Protein AF-A0A6P6XTW8-F1 (afdb_monomer_lite)

pLDDT: mean 73.62, std 16.23, range [29.5, 95.88]

Sequence (195 aa):
MMIIVKINQVFFFMKRVTNGNRLPYTIVSRKEWMFKLVGSEPFEIKNPDNNNEIVAKCEIIINACLGFTYEYILYVNGKQFKTFREKQSKIMRAWHFDLKNDENDGNDDDTKEKKQFRVVLEKDTLDVWVNGQKKETTNEFGDSEGTEITFDLTDEYNGCIKTISSGDKRKGMIYVLEVNGRPVEEMEPEESKSS

Foldseek 3Di:
DDWDDDDQKIWDWDFDDDDNDGDDTDTQDIDRGDPDQFDKDWDFRFDPVPVRHTPWIKMWGWDDDPQQKIKIWIDTNNHTDDIDIDHVVVQKDKFKAWDFDDCVPVDPDPPGDTDIWIWMAGPPVRWIDIPNHTWDWDWDADPAFGIKIWTDNDPPKIKIWTWGAPVDPVVGIDIFIDIPNHTGDGDDPPPPPDD

Organism: Dermatophagoides pteronyssinus (NCBI:txid6956)

InterPro domains:
  IPR010695 Fas apoptotic inhibitory molecule 1 [PF06905] (26-186)
  IPR010695 Fas apoptotic inhibitory molecule 1 [PTHR13088] (28-187)
  IPR038513 FAIM1 domain superfamily [G3DSA:2.40.128.180] (4-85)
  IPR038513 FAIM1 domain superfamily [G3DSA:2.40.128.180] (110-188)

Structure (mmCIF, N/CA/C/O backbone):
data_AF-A0A6P6XTW8-F1
#
_entry.id   AF-A0A6P6XTW8-F1
#
loop_
_atom_site.group_PDB
_atom_site.id
_atom_site.type_symbol
_atom_site.label_atom_id
_atom_site.label_alt_id
_atom_site.label_comp_id
_atom_site.label_asym_id
_atom_site.label_entity_id
_atom_site.label_seq_id
_atom_site.pdbx_PDB_ins_code
_atom_site.Cartn_x
_atom_site.Cartn_y
_atom_site.Cartn_z
_atom_site.occupancy
_atom_site.B_iso_or_equiv
_atom_site.auth_seq_id
_atom_site.auth_comp_id
_atom_site.auth_asym_id
_atom_site.auth_atom_id
_atom_site.pdbx_PDB_model_num
ATOM 1 N N . MET A 1 1 ? -16.383 5.782 13.950 1.00 54.03 1 MET A N 1
ATOM 2 C CA . MET A 1 1 ? -15.113 5.037 14.011 1.00 54.03 1 MET A CA 1
ATOM 3 C C . MET A 1 1 ? -14.712 4.688 12.591 1.00 54.03 1 MET A C 1
ATOM 5 O O . MET A 1 1 ? -15.575 4.262 11.826 1.00 54.03 1 MET A O 1
ATOM 9 N N . MET A 1 2 ? -13.470 4.979 12.230 1.00 50.22 2 MET A N 1
ATOM 10 C CA . MET A 1 2 ? -12.893 4.782 10.904 1.00 50.22 2 MET A CA 1
ATOM 11 C C . MET A 1 2 ? -11.589 4.009 11.082 1.00 50.22 2 MET A C 1
ATOM 13 O O . MET A 1 2 ? -10.849 4.259 12.031 1.00 50.22 2 MET A O 1
ATOM 17 N N . ILE A 1 3 ? -11.362 3.031 10.218 1.00 54.78 3 ILE A N 1
ATOM 18 C CA . ILE A 1 3 ? -10.195 2.155 10.250 1.00 54.78 3 ILE A CA 1
ATOM 19 C C . ILE A 1 3 ? -9.493 2.386 8.920 1.00 54.78 3 ILE A C 1
ATOM 21 O O . ILE A 1 3 ? -10.148 2.295 7.886 1.00 54.78 3 ILE A O 1
ATOM 25 N N . ILE A 1 4 ? -8.214 2.751 8.959 1.00 56.91 4 ILE A N 1
ATOM 26 C CA . ILE A 1 4 ? -7.382 2.886 7.760 1.00 56.91 4 ILE A CA 1
ATOM 27 C C . ILE A 1 4 ? -6.306 1.817 7.841 1.00 56.91 4 ILE A C 1
ATOM 29 O O . ILE A 1 4 ? -5.604 1.718 8.849 1.00 56.91 4 ILE A O 1
ATOM 33 N N . VAL A 1 5 ? -6.177 1.025 6.784 1.00 51.72 5 VAL A N 1
ATOM 34 C CA . VAL A 1 5 ? -5.187 -0.046 6.699 1.00 51.72 5 VAL A CA 1
ATOM 35 C C . VAL A 1 5 ? -4.189 0.332 5.619 1.00 51.72 5 VAL A C 1
ATOM 37 O O . VAL A 1 5 ? -4.560 0.514 4.464 1.00 51.72 5 VAL A O 1
ATOM 40 N N . LYS A 1 6 ? -2.931 0.472 6.023 1.00 55.47 6 LYS A N 1
ATOM 41 C CA . LYS A 1 6 ? -1.783 0.730 5.152 1.00 55.47 6 LYS A CA 1
ATOM 42 C C . LYS A 1 6 ? -0.890 -0.505 5.098 1.00 55.47 6 LYS A C 1
ATOM 44 O O . LYS A 1 6 ? -1.122 -1.474 5.828 1.00 55.47 6 LYS A O 1
ATOM 49 N N . ILE A 1 7 ? 0.138 -0.488 4.252 1.00 50.97 7 ILE A N 1
ATOM 50 C CA . ILE A 1 7 ? 1.097 -1.598 4.160 1.00 50.97 7 ILE A CA 1
ATOM 51 C C . ILE A 1 7 ? 1.695 -1.863 5.548 1.00 50.97 7 ILE A C 1
ATOM 53 O O . ILE A 1 7 ? 2.367 -1.014 6.130 1.00 50.97 7 ILE A O 1
ATOM 57 N N . ASN A 1 8 ? 1.398 -3.046 6.095 1.00 52.12 8 ASN A N 1
ATOM 58 C CA . ASN A 1 8 ? 1.812 -3.502 7.426 1.00 52.12 8 ASN A CA 1
ATOM 59 C C . ASN A 1 8 ? 1.429 -2.572 8.594 1.00 52.12 8 ASN A C 1
ATOM 61 O O . ASN A 1 8 ? 2.028 -2.677 9.663 1.00 52.12 8 ASN A O 1
ATOM 65 N N . GLN A 1 9 ? 0.452 -1.676 8.433 1.00 52.28 9 GLN A N 1
ATOM 66 C CA . GLN A 1 9 ? 0.024 -0.761 9.495 1.00 52.28 9 GLN A CA 1
ATOM 67 C C . GLN A 1 9 ? -1.495 -0.669 9.553 1.00 52.28 9 GLN A C 1
ATOM 69 O O . GLN A 1 9 ? -2.173 -0.614 8.528 1.00 52.28 9 GLN A O 1
ATOM 74 N N . VAL A 1 10 ? -2.038 -0.588 10.764 1.00 57.78 10 VAL A N 1
ATOM 75 C CA . VAL A 1 10 ? -3.460 -0.298 10.964 1.00 57.78 10 VAL A CA 1
ATOM 76 C C . VAL A 1 10 ? -3.596 0.908 11.873 1.00 57.78 10 VAL A C 1
ATOM 78 O O . VAL A 1 10 ? -3.002 0.974 12.953 1.00 57.78 10 VAL A O 1
ATOM 81 N N . PHE A 1 11 ? -4.380 1.872 11.402 1.00 59.47 11 P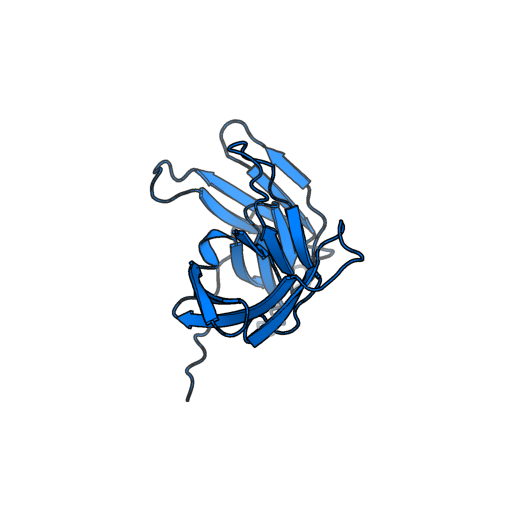HE A N 1
ATOM 82 C CA . PHE A 1 11 ? -4.691 3.104 12.100 1.00 59.47 11 PHE A CA 1
ATOM 83 C C . PHE A 1 11 ? -6.160 3.121 12.492 1.00 59.47 11 PHE A C 1
ATOM 85 O O . PHE A 1 11 ? -7.061 2.942 11.664 1.00 59.47 11 PHE A O 1
ATOM 92 N N . PHE A 1 12 ? -6.395 3.416 13.763 1.00 62.09 12 PHE A N 1
ATOM 93 C CA . PHE A 1 12 ? -7.726 3.529 14.329 1.00 62.09 12 PHE A CA 1
ATOM 94 C C . PHE A 1 12 ? -8.070 4.971 14.590 1.00 62.09 12 PHE A C 1
ATOM 96 O O . PHE A 1 12 ? -7.420 5.629 15.393 1.00 62.09 12 PHE A O 1
ATOM 103 N N . PHE A 1 13 ? -9.142 5.435 13.961 1.00 58.66 13 PHE A N 1
ATOM 104 C CA . PHE A 1 13 ? -9.662 6.775 14.146 1.00 58.66 13 PHE A CA 1
ATOM 105 C C . PHE A 1 13 ? -11.020 6.720 14.841 1.00 58.66 13 PHE A C 1
ATOM 107 O O . PHE A 1 13 ? -11.998 6.145 14.343 1.00 58.66 13 PHE A O 1
ATOM 114 N N . MET A 1 14 ? -11.120 7.383 15.986 1.00 56.44 14 MET A N 1
ATOM 115 C CA . MET A 1 14 ? -12.391 7.626 16.650 1.00 56.44 14 MET A CA 1
ATOM 116 C C . MET A 1 14 ? -12.816 9.064 16.396 1.00 56.44 14 MET A C 1
ATOM 118 O O . MET A 1 14 ? -12.020 9.995 16.456 1.00 56.44 14 MET A O 1
ATOM 122 N N . LYS A 1 15 ? -14.101 9.247 16.099 1.00 58.03 15 LYS A N 1
ATOM 123 C CA . LYS A 1 15 ? -14.694 10.577 16.044 1.00 58.03 15 LYS A CA 1
ATOM 124 C C . LYS A 1 15 ? -15.197 10.898 17.442 1.00 58.03 15 LYS A C 1
ATOM 126 O O . LYS A 1 15 ? -16.133 10.238 17.891 1.00 58.03 15 LYS A O 1
ATOM 131 N N . ARG A 1 16 ? -14.592 11.872 18.125 1.00 51.94 16 ARG A N 1
ATOM 132 C CA . ARG A 1 16 ? -15.224 12.460 19.312 1.00 51.94 16 ARG A CA 1
ATOM 133 C C . ARG A 1 16 ? -16.446 13.255 18.836 1.00 51.94 16 ARG A C 1
ATOM 135 O O . ARG A 1 16 ? -16.390 13.958 17.829 1.00 51.94 16 ARG A O 1
ATOM 142 N N . VAL A 1 17 ? -17.573 13.101 19.516 1.00 51.09 17 VAL A N 1
ATOM 143 C CA . VAL A 1 17 ? -18.754 13.948 19.320 1.00 51.09 17 VAL A CA 1
ATOM 144 C C . VAL A 1 17 ? -19.083 14.516 20.687 1.00 51.09 17 VAL A C 1
ATOM 146 O O . VAL A 1 17 ? -19.319 13.755 21.620 1.00 51.09 17 VAL A O 1
ATOM 149 N N . THR A 1 18 ? -19.076 15.837 20.811 1.00 47.88 18 THR A N 1
ATOM 150 C CA . THR A 1 18 ? -19.543 16.537 22.008 1.00 47.88 18 THR A CA 1
ATOM 151 C C . THR A 1 18 ? -20.620 17.530 21.587 1.00 47.88 18 THR A C 1
ATOM 153 O O . THR A 1 18 ? -20.440 18.277 20.626 1.00 47.88 18 THR A O 1
ATOM 156 N N . ASN A 1 19 ? -21.770 17.490 22.267 1.00 47.06 19 ASN A N 1
ATOM 157 C CA . ASN A 1 19 ? -22.859 18.474 22.178 1.00 47.06 19 ASN A CA 1
ATOM 158 C C . ASN A 1 19 ? -23.171 18.989 20.755 1.00 47.06 19 ASN A C 1
ATOM 160 O O . ASN A 1 19 ? -23.208 20.190 20.514 1.00 47.06 19 ASN A O 1
ATOM 164 N N . GLY A 1 20 ? -23.366 18.078 19.795 1.00 47.38 20 GLY A N 1
ATOM 165 C CA . GLY A 1 20 ? -23.801 18.418 18.431 1.00 47.38 20 GLY A CA 1
ATOM 166 C C . GLY A 1 20 ? -22.711 18.927 17.478 1.00 47.38 20 GLY A C 1
ATOM 167 O O . GLY A 1 20 ? -22.941 18.947 16.268 1.00 47.38 20 GLY A O 1
ATOM 168 N N . ASN A 1 21 ? -21.505 19.241 17.963 1.00 43.28 21 ASN A N 1
ATOM 169 C CA . ASN A 1 21 ? -20.399 19.688 17.119 1.00 43.28 21 ASN A CA 1
ATOM 170 C C . ASN A 1 21 ? -19.552 18.502 16.630 1.00 43.28 21 ASN A C 1
ATOM 172 O O . ASN A 1 21 ? -19.132 17.627 17.392 1.00 43.28 21 ASN A O 1
ATOM 176 N N . ARG A 1 22 ? -19.299 18.455 15.315 1.00 51.03 22 ARG A N 1
ATOM 177 C CA . ARG A 1 22 ? -18.436 17.442 14.688 1.00 51.03 22 ARG A CA 1
ATOM 178 C C . ARG A 1 22 ? -16.973 17.805 14.953 1.00 51.03 22 ARG A C 1
ATOM 180 O O . ARG A 1 22 ? -16.438 18.676 14.280 1.00 51.03 22 ARG A O 1
ATOM 187 N N . LEU A 1 23 ? -16.334 17.121 15.898 1.00 55.44 23 LEU A N 1
ATOM 188 C CA . LEU A 1 23 ? -14.897 17.256 16.145 1.00 55.44 23 LEU A CA 1
ATOM 189 C C . LEU A 1 23 ? -14.064 16.442 15.131 1.00 55.44 23 LEU A C 1
ATOM 191 O O . LEU A 1 23 ? -14.597 15.510 14.506 1.00 55.44 23 LEU A O 1
ATOM 195 N N . PRO A 1 24 ? -12.771 16.788 14.955 1.00 59.81 24 PRO A N 1
ATOM 196 C CA . PRO A 1 24 ? -11.840 16.029 14.123 1.00 59.81 24 PRO A CA 1
ATOM 197 C C . PRO A 1 24 ? -11.677 14.582 14.611 1.00 59.81 24 PRO A C 1
ATOM 199 O O . PRO A 1 24 ? -11.891 14.259 15.781 1.00 59.81 24 PRO A O 1
ATOM 202 N N . TYR A 1 25 ? -11.305 13.693 13.689 1.00 61.12 25 TYR A N 1
ATOM 203 C CA . TYR A 1 25 ? -10.962 12.310 14.011 1.00 61.12 25 TYR A CA 1
ATOM 204 C C . TYR A 1 25 ? -9.657 12.262 14.814 1.00 61.12 25 TYR A C 1
ATOM 206 O O . TYR A 1 25 ? -8.676 12.895 14.436 1.00 61.12 25 TYR A O 1
ATOM 214 N N . THR A 1 26 ? -9.632 11.489 15.897 1.00 59.84 26 THR A N 1
ATOM 215 C CA . THR A 1 26 ? -8.440 11.279 16.728 1.00 59.84 26 THR A CA 1
ATOM 216 C C . THR A 1 26 ? -7.931 9.856 16.539 1.00 59.84 26 THR A C 1
ATOM 218 O O . THR A 1 26 ? -8.733 8.917 16.532 1.00 59.84 26 THR A O 1
ATOM 221 N N . ILE A 1 27 ? -6.614 9.692 16.393 1.00 62.72 27 ILE A N 1
ATOM 222 C CA . ILE A 1 27 ? -5.982 8.369 16.360 1.00 62.72 27 ILE A CA 1
ATOM 223 C C . ILE A 1 27 ? -6.059 7.776 17.769 1.00 62.72 27 ILE A C 1
ATOM 225 O O . ILE A 1 27 ? -5.535 8.360 18.712 1.00 62.72 27 ILE A O 1
ATOM 229 N N . VAL A 1 28 ? -6.733 6.639 17.918 1.00 69.50 28 VAL A N 1
ATOM 230 C CA . VAL A 1 28 ? -6.893 5.922 19.199 1.00 69.50 28 VAL A CA 1
ATOM 231 C C . VAL A 1 28 ? -5.954 4.730 19.322 1.00 69.50 28 VAL A C 1
ATOM 233 O O . VAL A 1 28 ? -5.667 4.297 20.430 1.00 69.50 28 VAL A O 1
ATOM 236 N N . SER A 1 29 ? -5.470 4.197 18.205 1.00 66.69 29 SER A N 1
ATOM 237 C CA . SER A 1 29 ? -4.453 3.152 18.196 1.00 66.69 29 SER A CA 1
ATOM 238 C C . SER A 1 29 ? -3.718 3.169 16.857 1.00 66.69 29 SER A C 1
ATOM 240 O O . SER A 1 29 ? -4.321 3.402 15.803 1.00 66.69 29 SER A O 1
ATOM 242 N N . ARG A 1 30 ? -2.402 2.973 16.920 1.00 69.50 30 ARG A N 1
ATOM 243 C CA . ARG A 1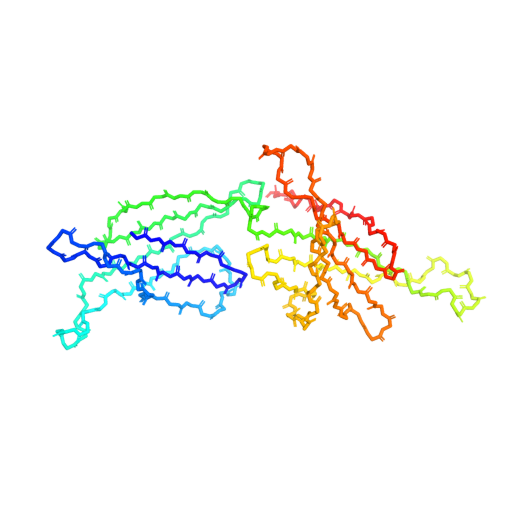 30 ? -1.500 2.864 15.776 1.00 69.50 30 ARG A CA 1
ATOM 244 C C . ARG A 1 30 ? -0.605 1.669 16.035 1.00 69.50 30 ARG A C 1
ATOM 246 O O . ARG A 1 30 ? 0.143 1.675 17.011 1.00 69.50 30 ARG A O 1
ATOM 253 N N . LYS A 1 31 ? -0.666 0.675 15.155 1.00 65.44 31 LYS A N 1
ATOM 254 C CA . LYS A 1 31 ? 0.296 -0.423 15.169 1.00 65.44 31 LYS A CA 1
ATOM 255 C C . LYS A 1 31 ? 1.230 -0.261 13.986 1.00 65.44 31 LYS A C 1
ATOM 257 O O . LYS A 1 31 ? 0.822 -0.391 12.832 1.00 65.44 31 LYS A O 1
ATOM 262 N N . GLU A 1 32 ? 2.466 0.100 14.295 1.00 56.41 32 GLU A N 1
ATOM 263 C CA . GLU A 1 32 ? 3.548 0.088 13.326 1.00 56.41 32 GLU A CA 1
ATOM 264 C C . GLU A 1 32 ? 3.998 -1.367 13.189 1.00 56.41 32 GLU A C 1
ATOM 266 O O . GLU A 1 32 ? 4.374 -1.980 14.183 1.00 56.41 32 GLU A O 1
ATOM 271 N N . TRP A 1 33 ? 3.922 -1.910 11.974 1.00 49.19 33 TRP A N 1
ATOM 272 C CA . TRP A 1 33 ? 4.377 -3.255 11.614 1.00 49.19 33 TRP A CA 1
ATOM 273 C C . TRP A 1 33 ? 3.533 -4.415 12.158 1.00 49.19 33 TRP A C 1
ATOM 275 O O . TRP A 1 33 ? 3.638 -4.844 13.305 1.00 49.19 33 TRP A O 1
ATOM 285 N N . MET A 1 34 ? 2.738 -5.009 11.269 1.00 55.31 34 MET A N 1
ATOM 286 C CA . MET A 1 34 ? 2.110 -6.311 11.484 1.00 55.31 34 MET A CA 1
ATOM 287 C C . MET A 1 34 ? 2.830 -7.378 10.658 1.00 55.31 34 MET A C 1
ATOM 289 O O . MET A 1 34 ? 2.865 -7.297 9.435 1.00 55.31 34 MET A O 1
ATOM 293 N N . PHE A 1 35 ? 3.381 -8.396 11.326 1.00 43.91 35 PHE A N 1
ATOM 294 C CA . PHE A 1 35 ? 4.072 -9.523 10.677 1.00 43.91 35 PHE A CA 1
ATOM 295 C C . PHE A 1 35 ? 3.114 -10.408 9.857 1.00 43.91 35 PHE A C 1
ATOM 297 O O . PHE A 1 35 ? 3.523 -11.104 8.932 1.00 43.91 35 PHE A O 1
ATOM 304 N N . LYS A 1 36 ? 1.824 -10.388 10.212 1.00 60.09 36 LYS A N 1
ATOM 305 C CA . LYS A 1 36 ? 0.735 -11.056 9.498 1.00 60.09 36 LYS A CA 1
ATOM 306 C C . LYS A 1 36 ? -0.420 -10.075 9.361 1.00 60.09 36 LYS A C 1
ATOM 308 O O . LYS A 1 36 ? -0.847 -9.491 10.351 1.00 60.09 36 LYS A O 1
ATOM 313 N N . LEU A 1 37 ? -0.912 -9.900 8.134 1.00 66.69 37 LEU A N 1
ATOM 314 C CA . LEU A 1 37 ? -2.061 -9.032 7.867 1.00 66.69 37 LEU A CA 1
ATOM 315 C C . LEU A 1 37 ? -3.381 -9.669 8.324 1.00 66.69 37 LEU A C 1
ATOM 317 O O . LEU A 1 37 ? -4.328 -8.952 8.602 1.00 66.69 37 LEU A O 1
ATOM 321 N N . VAL A 1 38 ? -3.431 -11.004 8.393 1.00 78.75 38 VAL A N 1
ATOM 322 C CA . VAL A 1 38 ? -4.584 -11.801 8.835 1.00 78.75 38 VAL A CA 1
ATOM 323 C C . VAL A 1 38 ? -4.380 -12.221 10.283 1.00 78.75 38 VAL A C 1
ATOM 325 O O . VAL A 1 38 ? -3.297 -12.682 10.651 1.00 78.75 38 VAL A O 1
ATOM 328 N N . GLY A 1 39 ? -5.430 -12.110 11.087 1.00 83.62 39 GLY A N 1
ATOM 329 C CA . GLY A 1 39 ? -5.399 -12.482 12.495 1.00 83.62 39 GLY A CA 1
ATOM 330 C C . GLY A 1 39 ? -6.339 -11.634 13.334 1.00 83.62 39 GLY A C 1
ATOM 331 O O . GLY A 1 39 ? -7.190 -10.921 12.803 1.00 83.62 39 GLY A O 1
ATOM 332 N N . SER A 1 40 ? -6.167 -11.731 14.649 1.00 85.75 40 SER A N 1
ATOM 333 C CA . SER A 1 40 ? -6.891 -10.916 15.614 1.00 85.75 40 SER A CA 1
ATOM 334 C C . SER A 1 40 ? -5.939 -9.983 16.348 1.00 85.75 40 SER A C 1
ATOM 336 O O . SER A 1 40 ? -4.875 -10.412 16.796 1.00 85.75 40 SER A O 1
ATOM 338 N N . GLU A 1 41 ? -6.329 -8.719 16.472 1.00 83.62 41 GLU A N 1
ATOM 339 C CA . GLU A 1 41 ? -5.557 -7.679 17.134 1.00 83.62 41 GLU A CA 1
ATOM 340 C C . GLU A 1 41 ? -6.396 -6.994 18.228 1.00 83.62 41 GLU A C 1
ATOM 342 O O . GLU A 1 41 ? -7.269 -6.171 17.917 1.00 83.62 41 GLU A O 1
ATOM 347 N N . PRO A 1 42 ? -6.157 -7.312 19.514 1.00 85.69 42 PRO A N 1
ATOM 348 C CA . PRO A 1 42 ? -6.816 -6.642 20.626 1.00 85.69 42 PRO A CA 1
ATOM 349 C C . PRO A 1 42 ? -6.203 -5.260 20.896 1.00 85.69 42 PRO A C 1
ATOM 351 O O . PRO A 1 42 ? -4.990 -5.071 20.834 1.00 85.69 42 PRO A O 1
ATOM 354 N N . PHE A 1 43 ? -7.036 -4.284 21.255 1.00 83.75 43 PHE A N 1
ATOM 355 C CA . PHE A 1 43 ? -6.600 -2.956 21.694 1.00 83.75 43 PHE A CA 1
ATOM 356 C C . PHE A 1 43 ? -7.586 -2.339 22.691 1.00 83.75 43 PHE A C 1
ATOM 358 O O . PHE A 1 43 ? -8.746 -2.735 22.787 1.00 83.75 43 PHE A O 1
ATOM 365 N N . GLU A 1 44 ? -7.139 -1.333 23.437 1.00 86.06 44 GLU A N 1
ATOM 366 C CA . GLU A 1 44 ? -7.951 -0.664 24.456 1.00 86.06 44 GLU A CA 1
ATOM 367 C C . GLU A 1 44 ? -8.152 0.808 24.106 1.00 86.06 44 GLU A C 1
ATOM 369 O O . GLU A 1 44 ? -7.214 1.499 23.710 1.00 86.06 44 GLU A O 1
ATOM 374 N N . ILE A 1 45 ? -9.375 1.304 24.289 1.00 82.25 45 ILE A N 1
ATOM 375 C CA . ILE A 1 45 ? -9.672 2.736 24.228 1.00 82.25 45 ILE A CA 1
ATOM 376 C C . ILE A 1 45 ? -9.622 3.272 25.652 1.00 82.25 45 ILE A C 1
ATOM 378 O O . ILE A 1 45 ? -10.384 2.822 26.509 1.00 82.25 45 ILE A O 1
ATOM 382 N N . LYS A 1 46 ? -8.744 4.246 25.891 1.00 82.75 46 LYS A N 1
ATOM 383 C CA . LYS A 1 46 ? -8.539 4.859 27.206 1.00 82.75 46 LYS A CA 1
ATOM 384 C C . LYS A 1 46 ? -9.068 6.289 27.240 1.00 82.75 46 LYS A C 1
ATOM 386 O O . LYS A 1 46 ? -9.049 6.979 26.218 1.00 82.75 46 LYS A O 1
ATOM 391 N N . ASN A 1 47 ? -9.561 6.729 28.397 1.00 78.25 47 ASN A N 1
ATOM 392 C CA . ASN A 1 47 ? -9.989 8.107 28.609 1.00 78.25 47 ASN A CA 1
ATOM 393 C C . ASN A 1 47 ? -8.819 8.949 29.145 1.00 78.25 47 ASN A C 1
ATOM 395 O O . ASN A 1 47 ? -8.481 8.812 30.322 1.00 78.25 47 ASN A O 1
ATOM 399 N N . PRO A 1 48 ? -8.226 9.848 28.340 1.00 73.12 48 PRO A N 1
ATOM 400 C CA . PRO A 1 48 ? -7.125 10.684 28.809 1.00 73.12 48 PRO A CA 1
ATOM 401 C C . PRO A 1 48 ? -7.552 11.636 29.936 1.00 73.12 48 PRO A C 1
ATOM 403 O O . PRO A 1 48 ? -6.738 11.963 30.791 1.00 73.12 48 PRO A O 1
ATOM 406 N N . ASP A 1 49 ? -8.832 12.017 29.981 1.00 79.38 49 ASP A N 1
ATOM 407 C CA . ASP A 1 49 ? -9.377 12.949 30.973 1.00 79.38 49 ASP A CA 1
ATOM 408 C C . ASP A 1 49 ? -9.705 12.259 32.316 1.00 79.38 49 ASP A C 1
ATOM 410 O O . ASP A 1 49 ? -9.967 12.936 33.307 1.00 79.38 49 ASP A O 1
ATOM 414 N N . ASN A 1 50 ? -9.680 10.917 32.371 1.00 78.06 50 ASN A N 1
ATOM 415 C CA . ASN A 1 50 ? -9.961 10.130 33.579 1.00 78.06 50 ASN A CA 1
ATOM 416 C C . ASN A 1 50 ? -8.841 9.125 33.881 1.00 78.06 50 ASN A C 1
ATOM 418 O O . ASN A 1 50 ? -9.029 7.916 33.763 1.00 78.06 50 ASN A O 1
ATOM 422 N N . ASN A 1 51 ? -7.649 9.630 34.211 1.00 82.00 51 ASN A N 1
ATOM 423 C CA . ASN A 1 51 ? -6.480 8.831 34.608 1.00 82.00 51 ASN A CA 1
ATOM 424 C C . ASN A 1 51 ? -6.149 7.653 33.660 1.00 82.00 51 ASN A C 1
ATOM 426 O O . ASN A 1 51 ? -5.675 6.602 34.089 1.00 82.00 51 ASN A O 1
ATOM 430 N N . ASN A 1 52 ? -6.420 7.821 32.361 1.00 80.25 52 ASN A N 1
ATOM 431 C CA . ASN A 1 52 ? -6.226 6.803 31.329 1.00 80.25 52 ASN A CA 1
ATOM 432 C C . ASN A 1 52 ? -7.012 5.494 31.567 1.00 80.25 52 ASN A C 1
ATOM 434 O O . ASN A 1 52 ? -6.589 4.423 31.124 1.00 80.25 52 ASN A O 1
ATOM 438 N N . GLU A 1 53 ? -8.157 5.577 32.253 1.00 87.06 53 GLU A N 1
ATOM 439 C CA . GLU A 1 53 ? -9.058 4.448 32.487 1.00 87.06 53 GLU A CA 1
ATOM 440 C C . GLU A 1 53 ? -9.525 3.831 31.162 1.00 87.06 53 GLU A C 1
ATOM 442 O O . GLU A 1 53 ? -9.835 4.536 30.195 1.00 87.06 53 GLU A O 1
ATOM 447 N N . ILE A 1 54 ? -9.586 2.500 31.119 1.00 85.56 54 ILE A N 1
ATOM 448 C CA . ILE A 1 54 ? -10.052 1.748 29.954 1.00 85.56 54 ILE A CA 1
ATOM 449 C C . ILE A 1 54 ? -11.570 1.904 29.834 1.00 85.56 54 ILE A C 1
ATOM 451 O O . ILE A 1 54 ? -12.329 1.374 30.638 1.00 85.56 54 ILE A O 1
ATOM 455 N N . VAL A 1 55 ? -12.014 2.586 28.782 1.00 86.00 55 VAL A N 1
ATOM 456 C CA . VAL A 1 55 ? -13.436 2.807 28.469 1.00 86.00 55 VAL A CA 1
ATOM 457 C C . VAL A 1 55 ? -14.011 1.643 27.667 1.00 86.00 55 VAL A C 1
ATOM 459 O O . VAL A 1 55 ? -15.192 1.317 27.779 1.00 86.00 55 VAL A O 1
ATOM 462 N N . ALA A 1 56 ? -13.185 1.017 26.827 1.00 84.81 56 ALA A N 1
ATOM 463 C CA . ALA A 1 56 ? -13.604 -0.115 26.015 1.00 84.81 56 ALA A CA 1
ATOM 464 C C . ALA A 1 56 ? -12.434 -1.037 25.672 1.00 84.81 56 ALA A C 1
ATOM 466 O O . ALA A 1 56 ? -11.357 -0.576 25.285 1.00 84.81 56 ALA A O 1
ATOM 467 N N . LYS A 1 57 ? -12.692 -2.344 25.737 1.00 89.00 57 LYS A N 1
ATOM 468 C CA . LYS A 1 57 ? -11.819 -3.382 25.182 1.00 89.00 57 LYS A CA 1
ATOM 469 C C . LYS A 1 57 ? -12.287 -3.691 23.772 1.00 89.00 57 LYS A C 1
ATOM 471 O O . LYS A 1 57 ? -13.446 -4.048 23.573 1.00 89.00 57 LYS A O 1
ATOM 476 N N . CYS A 1 58 ? -11.411 -3.524 22.802 1.00 87.38 58 CYS A N 1
ATOM 477 C CA . CYS A 1 58 ? -11.716 -3.725 21.399 1.00 87.38 58 CYS A CA 1
ATOM 478 C C . CYS A 1 58 ? -10.850 -4.843 20.827 1.00 87.38 58 CYS A C 1
ATOM 480 O O . CYS A 1 58 ? -9.757 -5.118 21.315 1.00 87.38 58 CYS A O 1
ATOM 482 N N . GLU A 1 59 ? -11.339 -5.477 19.776 1.00 87.38 59 GLU A N 1
ATOM 483 C CA . GLU A 1 59 ? -10.595 -6.484 19.032 1.00 87.38 59 GLU A CA 1
ATOM 484 C C . GLU A 1 59 ? -10.932 -6.337 17.558 1.00 87.38 59 GLU A C 1
ATOM 486 O O . GLU A 1 59 ? -12.094 -6.120 17.203 1.00 87.38 59 GLU A O 1
ATOM 491 N N . ILE A 1 60 ? -9.921 -6.411 16.698 1.00 84.94 60 ILE A N 1
ATOM 492 C CA . ILE A 1 60 ? -10.131 -6.427 15.257 1.00 84.94 60 ILE A CA 1
ATOM 493 C C . ILE A 1 60 ? -9.644 -7.716 14.664 1.00 84.94 60 ILE A C 1
ATOM 495 O O . ILE A 1 60 ? -8.480 -8.072 14.788 1.00 84.94 60 ILE A O 1
ATOM 499 N N . ILE A 1 61 ? -10.558 -8.352 13.952 1.00 86.88 61 ILE A N 1
ATOM 500 C CA . ILE A 1 61 ? -10.291 -9.547 13.184 1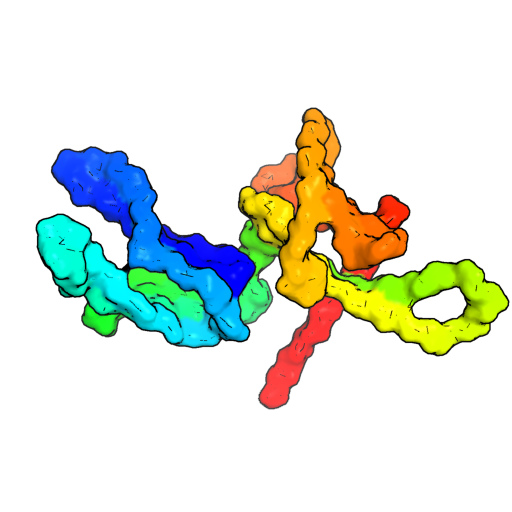.00 86.88 61 ILE A CA 1
ATOM 501 C C . ILE A 1 61 ? -10.134 -9.127 11.731 1.00 86.88 61 ILE A C 1
ATOM 503 O O . ILE A 1 61 ? -11.018 -8.477 11.166 1.00 86.88 61 ILE A O 1
ATOM 507 N N . ILE A 1 62 ? -9.003 -9.492 11.143 1.00 85.25 62 ILE A N 1
ATOM 508 C CA . ILE A 1 62 ? -8.702 -9.287 9.733 1.00 85.25 62 ILE A CA 1
ATOM 509 C C . ILE A 1 62 ? -8.716 -10.654 9.065 1.00 85.25 62 ILE A C 1
ATOM 511 O O . ILE A 1 62 ? -7.859 -11.491 9.347 1.00 85.25 62 ILE A O 1
ATOM 515 N N . ASN A 1 63 ? -9.676 -10.870 8.171 1.00 83.69 63 ASN A N 1
ATOM 516 C CA . ASN A 1 63 ? -9.815 -12.090 7.387 1.00 83.69 63 ASN A CA 1
ATOM 517 C C . ASN A 1 63 ? -9.351 -11.835 5.952 1.00 83.69 63 ASN A C 1
ATOM 519 O O . ASN A 1 63 ? -9.776 -10.862 5.325 1.00 83.69 63 ASN A O 1
ATOM 523 N N . ALA A 1 64 ? -8.529 -12.728 5.401 1.00 79.56 64 ALA A N 1
ATOM 524 C CA . ALA A 1 64 ? -8.318 -12.769 3.958 1.00 79.56 64 ALA A CA 1
ATOM 525 C C . ALA A 1 64 ? -9.568 -13.335 3.274 1.00 79.56 64 ALA A C 1
ATOM 527 O O . ALA A 1 64 ? -10.115 -14.358 3.680 1.00 79.56 64 ALA A O 1
ATOM 528 N N . CYS A 1 65 ? -10.020 -12.657 2.230 1.00 78.81 65 CYS A N 1
ATOM 529 C CA . CYS A 1 65 ? -11.061 -13.105 1.320 1.00 78.81 65 CYS A CA 1
ATOM 530 C C . CYS A 1 65 ? -10.462 -13.319 -0.079 1.00 78.81 65 CYS A C 1
ATOM 532 O O . CYS A 1 65 ? -9.332 -12.925 -0.372 1.00 78.81 65 CYS A O 1
ATOM 534 N N . LEU A 1 66 ? -11.256 -13.908 -0.971 1.00 71.31 66 LEU A N 1
ATOM 535 C CA . LEU A 1 66 ? -10.892 -14.091 -2.376 1.00 71.31 66 LEU A CA 1
ATOM 536 C C . LEU A 1 66 ? -10.569 -12.757 -3.079 1.00 71.31 66 LEU A C 1
ATOM 538 O O . LEU A 1 66 ? -11.133 -11.702 -2.763 1.00 71.31 66 LEU A O 1
ATOM 542 N N . GLY A 1 67 ? -9.669 -12.817 -4.064 1.00 63.41 67 GLY A N 1
ATOM 543 C CA . GLY A 1 67 ? -9.342 -11.689 -4.941 1.00 63.41 67 GLY A CA 1
ATOM 544 C C . GLY A 1 67 ? -8.656 -10.515 -4.236 1.00 63.41 67 GLY A C 1
ATOM 545 O O . GLY A 1 67 ? -9.000 -9.361 -4.507 1.00 63.41 67 GLY A O 1
ATOM 546 N N . PHE A 1 68 ? -7.728 -10.801 -3.313 1.00 67.50 68 PHE A N 1
ATOM 547 C CA . PHE A 1 68 ? -6.985 -9.799 -2.529 1.00 67.50 68 PHE A CA 1
ATOM 548 C C . PHE A 1 68 ? -7.902 -8.816 -1.784 1.00 67.50 68 PHE A C 1
ATOM 550 O O . PHE A 1 68 ? -7.621 -7.619 -1.673 1.00 67.50 68 PHE A O 1
ATOM 557 N N . THR A 1 69 ? -9.042 -9.312 -1.311 1.00 69.69 69 THR A N 1
ATOM 558 C CA . THR A 1 69 ? -9.965 -8.550 -0.471 1.00 69.69 69 THR A CA 1
ATOM 559 C C . THR A 1 69 ? -9.727 -8.937 0.975 1.00 69.69 69 THR A C 1
ATOM 561 O O . THR A 1 69 ? -9.561 -10.114 1.270 1.00 69.69 69 THR A O 1
ATOM 564 N N . TYR A 1 70 ? -9.736 -7.966 1.877 1.00 77.44 70 TYR A N 1
ATOM 565 C CA . TYR A 1 70 ? -9.713 -8.226 3.309 1.00 77.44 70 TYR A CA 1
ATOM 566 C C . TYR A 1 70 ? -11.036 -7.796 3.927 1.00 77.44 70 TYR A C 1
ATOM 568 O O . TYR A 1 70 ? -11.613 -6.766 3.564 1.00 77.44 70 TYR A O 1
ATOM 576 N N . GLU A 1 71 ? -11.532 -8.610 4.846 1.00 83.25 71 GLU A N 1
ATOM 577 C CA . GLU A 1 71 ? -12.665 -8.279 5.694 1.00 83.25 71 GLU A CA 1
ATOM 578 C C . GLU A 1 71 ? -12.156 -7.927 7.085 1.00 83.25 71 GLU A C 1
ATOM 580 O O . GLU A 1 71 ? -11.368 -8.658 7.678 1.00 83.25 71 GLU A O 1
ATOM 585 N N . TYR A 1 72 ? -12.633 -6.804 7.598 1.00 83.38 72 TYR A N 1
ATOM 586 C CA . TYR A 1 72 ? -12.275 -6.282 8.903 1.00 83.38 72 TYR A CA 1
ATOM 587 C C . TYR A 1 72 ? -13.520 -6.296 9.776 1.00 83.38 72 TYR A C 1
ATOM 589 O O . TYR A 1 72 ? -14.528 -5.660 9.445 1.00 83.38 72 TYR A O 1
ATOM 597 N N . ILE A 1 73 ? -13.448 -7.005 10.895 1.00 85.19 73 ILE A N 1
ATOM 598 C CA . ILE A 1 73 ? -14.525 -7.116 11.874 1.00 85.19 73 ILE A CA 1
ATOM 599 C C . ILE A 1 73 ? -14.038 -6.493 13.172 1.00 85.19 73 ILE A C 1
ATOM 601 O O . ILE A 1 73 ? -13.057 -6.943 13.752 1.00 85.19 73 ILE A O 1
ATOM 605 N N . LEU A 1 74 ? -14.732 -5.461 13.633 1.00 84.94 74 LEU A N 1
ATOM 606 C CA . LEU A 1 74 ? -14.459 -4.810 14.904 1.00 84.94 74 LEU A CA 1
ATOM 607 C C . LEU A 1 74 ? -15.414 -5.332 15.973 1.00 84.94 74 LEU A C 1
ATOM 609 O O . LEU A 1 74 ? -16.633 -5.210 15.829 1.00 84.94 74 LEU A O 1
ATOM 613 N N . TYR A 1 75 ? -14.847 -5.796 17.076 1.00 88.25 75 TYR A N 1
ATOM 614 C CA . TYR A 1 75 ? -15.527 -6.085 18.327 1.00 88.25 75 TYR A CA 1
ATOM 615 C C . TYR A 1 75 ? -15.263 -4.975 19.343 1.00 88.25 75 TYR A C 1
ATOM 617 O O . TYR A 1 75 ? -14.149 -4.465 19.453 1.00 88.25 75 TYR A O 1
ATOM 625 N N . VAL A 1 76 ? -16.293 -4.617 20.106 1.00 88.12 76 VAL A N 1
ATOM 626 C CA . VAL A 1 76 ? -16.221 -3.693 21.242 1.00 88.12 76 VAL A CA 1
ATOM 627 C C . VAL A 1 76 ? -16.896 -4.367 22.430 1.00 88.12 76 VAL A C 1
ATOM 629 O O . VAL A 1 76 ? -18.062 -4.753 22.354 1.00 88.12 76 VAL A O 1
ATOM 632 N N . ASN A 1 77 ? -16.156 -4.535 23.523 1.00 89.81 77 ASN A N 1
ATOM 633 C CA . ASN A 1 77 ? -16.574 -5.237 24.736 1.00 89.81 77 ASN A CA 1
ATOM 634 C C . ASN A 1 77 ? -17.187 -6.618 24.430 1.00 89.81 77 ASN A C 1
ATOM 636 O O . ASN A 1 77 ? -18.258 -6.965 24.925 1.00 89.81 77 ASN A O 1
ATOM 640 N N . GLY A 1 78 ? -16.520 -7.381 23.556 1.00 89.19 78 GLY A N 1
ATOM 641 C CA . GLY A 1 78 ? -16.928 -8.732 23.154 1.00 89.19 78 GLY A CA 1
ATOM 642 C C . GLY A 1 78 ? -18.120 -8.798 22.193 1.00 89.19 78 GLY A C 1
ATOM 643 O O . GLY A 1 78 ? -18.534 -9.891 21.821 1.00 89.19 78 GLY A O 1
ATOM 644 N N . LYS A 1 79 ? -18.679 -7.660 21.759 1.00 87.81 79 LYS A N 1
ATOM 645 C CA . LYS A 1 79 ? -19.777 -7.616 20.782 1.00 87.81 79 LYS A CA 1
ATOM 646 C C . LYS A 1 79 ? -19.292 -7.095 19.442 1.00 87.81 79 LYS A C 1
ATOM 648 O O . LYS A 1 79 ? -18.626 -6.063 19.387 1.00 87.81 79 LYS A O 1
ATOM 653 N N . GLN A 1 80 ? -19.676 -7.771 18.363 1.00 88.56 80 GLN A N 1
ATOM 654 C CA . GLN A 1 80 ? -19.405 -7.293 17.013 1.00 88.56 80 GLN A CA 1
ATOM 655 C C . GLN A 1 80 ? -20.102 -5.946 16.802 1.00 88.56 80 GLN A C 1
ATOM 657 O O . GLN A 1 80 ? -21.317 -5.822 16.939 1.00 88.56 80 GLN A O 1
ATOM 662 N N . PHE A 1 81 ? -19.311 -4.930 16.483 1.00 81.06 81 PHE A N 1
ATOM 663 C CA . PHE A 1 81 ? -19.773 -3.563 16.299 1.00 81.06 81 PHE A CA 1
ATOM 664 C C . PHE A 1 81 ? -19.912 -3.206 14.820 1.00 81.06 81 PHE A C 1
ATOM 666 O O . PHE A 1 81 ? -20.881 -2.560 14.425 1.00 81.06 81 PHE A O 1
ATOM 673 N N . LYS A 1 82 ? -18.936 -3.592 13.987 1.00 79.94 82 LYS A N 1
ATOM 674 C CA . LYS A 1 82 ? -18.939 -3.255 12.560 1.00 79.94 82 LYS A CA 1
ATOM 675 C C . LYS A 1 82 ? -18.113 -4.237 11.742 1.00 79.94 82 LYS A C 1
ATOM 677 O O . LYS A 1 82 ? -17.056 -4.668 12.187 1.00 79.94 82 LYS A O 1
ATOM 682 N N . THR A 1 83 ? -18.563 -4.481 10.517 1.00 80.62 83 THR A N 1
ATOM 683 C CA . THR A 1 83 ? -17.801 -5.189 9.485 1.00 80.62 83 THR A CA 1
ATOM 684 C C . THR A 1 83 ? -17.655 -4.297 8.261 1.00 80.62 83 THR A C 1
ATOM 686 O O . THR A 1 83 ? -18.591 -3.579 7.899 1.00 80.62 83 THR A O 1
ATOM 689 N N . PHE A 1 84 ? -16.493 -4.324 7.618 1.00 78.94 84 PHE A N 1
ATOM 690 C CA . PHE A 1 84 ? -16.305 -3.744 6.291 1.00 78.94 84 PHE A CA 1
ATOM 691 C C . PHE A 1 84 ? -15.336 -4.593 5.467 1.00 78.94 84 PHE A C 1
ATOM 693 O O . PHE A 1 84 ? -14.495 -5.302 6.015 1.00 78.94 84 PHE A O 1
ATOM 700 N N . ARG A 1 85 ? -15.483 -4.534 4.142 1.00 73.12 85 ARG A N 1
ATOM 701 C CA . ARG A 1 85 ? -14.622 -5.236 3.189 1.00 73.12 85 ARG A CA 1
ATOM 702 C C . ARG A 1 85 ? -13.894 -4.235 2.327 1.00 73.12 85 ARG A C 1
ATOM 704 O O . ARG A 1 85 ? -14.512 -3.304 1.809 1.00 73.12 85 ARG A O 1
ATOM 711 N N . GLU A 1 86 ? -12.610 -4.470 2.129 1.00 68.50 86 GLU A N 1
ATOM 712 C CA . GLU A 1 86 ? -11.780 -3.598 1.323 1.00 68.50 86 GLU A CA 1
ATOM 713 C C . GLU A 1 86 ? -10.887 -4.405 0.392 1.00 68.50 86 GLU A C 1
ATOM 715 O O . GLU A 1 86 ? -10.185 -5.332 0.796 1.00 68.50 86 GLU A O 1
ATOM 720 N N . LYS A 1 87 ? -10.954 -4.066 -0.895 1.00 66.06 87 LYS A N 1
ATOM 721 C CA . LYS A 1 87 ? -10.118 -4.686 -1.916 1.00 66.06 87 LYS A CA 1
ATOM 722 C C . LYS A 1 87 ? -8.771 -3.980 -1.911 1.00 66.06 87 LYS A C 1
ATOM 724 O O . LYS A 1 87 ? -8.736 -2.768 -2.114 1.00 66.06 87 LYS A O 1
ATOM 729 N N . GLN A 1 88 ? -7.675 -4.719 -1.757 1.00 65.44 88 GLN A N 1
ATOM 730 C CA . GLN A 1 88 ? -6.321 -4.149 -1.763 1.00 65.44 88 GLN A CA 1
ATOM 731 C C . GLN A 1 88 ? -6.053 -3.317 -3.009 1.00 65.44 88 GLN A C 1
ATOM 733 O O . GLN A 1 88 ? -5.450 -2.259 -2.913 1.00 65.44 88 GLN A O 1
ATOM 738 N N . SER A 1 89 ? -6.592 -3.727 -4.160 1.00 61.41 89 SER A N 1
ATOM 739 C CA . SER A 1 89 ? -6.425 -2.993 -5.416 1.00 61.41 89 SER A CA 1
ATOM 740 C C . SER A 1 89 ? -6.981 -1.562 -5.387 1.00 61.41 89 SER A C 1
ATOM 742 O O . SER A 1 89 ? -6.683 -0.784 -6.292 1.00 61.41 89 SER A O 1
ATOM 744 N N . LYS A 1 90 ? -7.829 -1.198 -4.413 1.00 67.75 90 LYS A N 1
ATOM 745 C CA . LYS A 1 90 ? -8.288 0.188 -4.229 1.00 67.75 90 LYS A CA 1
ATOM 746 C C . LYS A 1 90 ? -7.229 1.061 -3.563 1.00 67.75 90 LYS A C 1
ATOM 748 O O . LYS A 1 90 ? -7.113 2.215 -3.942 1.00 67.75 90 LYS A O 1
ATOM 753 N N . ILE A 1 91 ? -6.465 0.494 -2.634 1.00 72.88 91 ILE A N 1
ATOM 754 C CA . ILE A 1 91 ? -5.480 1.211 -1.813 1.00 72.88 91 ILE A CA 1
ATOM 755 C C . ILE A 1 91 ? -4.080 1.116 -2.430 1.00 72.88 91 ILE A C 1
ATOM 757 O O . ILE A 1 91 ? -3.282 2.038 -2.314 1.00 72.88 91 ILE A O 1
ATOM 761 N N . MET A 1 92 ? -3.777 0.016 -3.123 1.00 81.06 92 MET A N 1
ATOM 762 C CA . MET A 1 92 ? -2.455 -0.238 -3.688 1.00 81.06 92 MET A CA 1
ATOM 763 C C . MET A 1 92 ? -2.499 -0.848 -5.087 1.00 81.06 92 MET A C 1
ATOM 765 O O . MET A 1 92 ? -3.501 -1.431 -5.512 1.00 81.06 92 MET A O 1
ATOM 769 N N . ARG A 1 93 ? -1.395 -0.708 -5.818 1.00 86.25 93 ARG A N 1
ATOM 770 C CA . ARG A 1 93 ? -1.094 -1.450 -7.048 1.00 86.25 93 ARG A CA 1
ATOM 771 C C . ARG A 1 93 ? 0.226 -2.181 -6.836 1.00 86.25 93 ARG A C 1
ATOM 773 O O . ARG A 1 93 ? 1.143 -1.607 -6.265 1.00 86.25 93 ARG A O 1
ATOM 780 N N . ALA A 1 94 ? 0.299 -3.437 -7.257 1.00 86.75 94 ALA A N 1
ATOM 781 C CA . ALA A 1 94 ? 1.516 -4.229 -7.179 1.00 86.75 94 ALA A CA 1
ATOM 782 C C . ALA A 1 94 ? 1.856 -4.789 -8.559 1.00 86.75 94 ALA A C 1
ATOM 784 O O . ALA A 1 94 ? 0.943 -5.175 -9.290 1.00 86.75 94 ALA A O 1
ATOM 785 N N . TRP A 1 95 ? 3.149 -4.851 -8.855 1.00 90.69 95 TRP A N 1
ATOM 786 C CA . TRP A 1 95 ? 3.730 -5.461 -10.043 1.00 90.69 95 TRP A CA 1
ATOM 787 C C . TRP A 1 95 ? 4.703 -6.550 -9.607 1.00 90.69 95 TRP A C 1
ATOM 789 O O . TRP A 1 95 ? 5.507 -6.327 -8.697 1.00 90.69 95 TRP A O 1
ATOM 799 N N . HIS A 1 96 ? 4.626 -7.704 -10.264 1.00 87.12 96 HIS A N 1
ATOM 800 C CA . HIS A 1 96 ? 5.609 -8.777 -10.157 1.00 87.12 96 HIS A CA 1
ATOM 801 C C . HIS A 1 96 ? 6.194 -8.994 -11.548 1.00 87.12 96 HIS A C 1
ATOM 803 O O . HIS A 1 96 ? 5.430 -9.149 -12.496 1.00 87.12 96 HIS A O 1
ATOM 809 N N . PHE A 1 97 ? 7.514 -8.939 -11.687 1.00 89.00 97 PHE A N 1
ATOM 810 C CA . PHE A 1 97 ? 8.184 -9.054 -12.983 1.00 89.00 97 PHE A CA 1
ATOM 811 C C . PHE A 1 97 ? 9.625 -9.532 -12.809 1.00 89.00 97 PHE A C 1
ATOM 813 O O . PHE A 1 97 ? 10.205 -9.415 -11.728 1.00 89.00 97 PHE A O 1
ATOM 820 N N . ASP A 1 98 ? 10.183 -10.080 -13.884 1.00 88.69 98 ASP A N 1
ATOM 821 C CA . ASP A 1 98 ? 11.567 -10.529 -13.947 1.00 88.69 98 ASP A CA 1
ATOM 822 C C . ASP A 1 98 ? 12.387 -9.483 -14.700 1.00 88.69 98 ASP A C 1
ATOM 824 O O . ASP A 1 98 ? 11.972 -9.008 -15.759 1.00 88.69 98 ASP A O 1
ATOM 828 N N . LEU A 1 99 ? 13.577 -9.162 -14.196 1.00 83.75 99 LEU A N 1
ATOM 829 C CA . LEU A 1 99 ? 14.590 -8.457 -14.977 1.00 83.75 99 LEU A CA 1
ATOM 830 C C . LEU A 1 99 ? 15.666 -9.440 -15.430 1.00 83.75 99 LEU A C 1
ATOM 832 O O . LEU A 1 99 ? 16.182 -10.235 -14.639 1.00 83.75 99 LEU A O 1
ATOM 836 N N . LYS A 1 100 ? 15.999 -9.366 -16.720 1.00 73.31 100 LYS A N 1
ATOM 837 C CA . LYS A 1 100 ? 17.203 -9.983 -17.275 1.00 73.31 100 LYS A CA 1
ATOM 838 C C . LYS A 1 100 ? 18.379 -9.058 -16.962 1.00 73.31 100 LYS A C 1
ATOM 840 O O . LYS A 1 100 ? 18.248 -7.853 -17.148 1.00 73.31 100 LYS A O 1
ATOM 845 N N . ASN A 1 101 ? 19.502 -9.601 -16.495 1.00 61.22 101 ASN A N 1
ATOM 846 C CA . ASN A 1 101 ? 20.729 -8.810 -16.386 1.00 61.22 101 ASN A CA 1
ATOM 847 C C . ASN A 1 101 ? 21.171 -8.362 -17.789 1.00 61.22 101 ASN A C 1
ATOM 849 O O . ASN A 1 101 ? 21.131 -9.167 -18.723 1.00 61.22 101 ASN A O 1
ATOM 853 N N . ASP A 1 102 ? 21.568 -7.094 -17.907 1.00 56.78 102 ASP A N 1
ATOM 854 C CA . ASP A 1 102 ? 21.921 -6.433 -19.164 1.00 56.78 102 ASP A CA 1
ATOM 855 C C . ASP A 1 102 ? 22.939 -7.223 -20.011 1.00 56.78 102 ASP A C 1
ATOM 857 O O . ASP A 1 102 ? 23.824 -7.933 -19.520 1.00 56.78 102 ASP A O 1
ATOM 861 N N . GLU A 1 103 ? 22.816 -7.057 -21.326 1.00 50.34 103 GLU A N 1
ATOM 862 C CA . GLU A 1 103 ? 23.551 -7.736 -22.406 1.00 50.34 103 GLU A CA 1
ATOM 863 C C . GLU A 1 103 ? 25.054 -7.372 -22.485 1.00 50.34 103 GLU A C 1
ATOM 865 O O . GLU A 1 103 ? 25.740 -7.759 -23.426 1.00 50.34 103 GLU A O 1
ATOM 870 N N . ASN A 1 104 ? 25.607 -6.662 -21.495 1.00 48.31 104 ASN A N 1
ATOM 871 C CA . ASN A 1 104 ? 26.982 -6.138 -21.534 1.00 48.31 104 ASN A CA 1
ATOM 872 C C . ASN A 1 104 ? 28.088 -7.161 -21.221 1.00 48.31 104 ASN A C 1
ATOM 874 O O . ASN A 1 104 ? 29.265 -6.806 -21.227 1.00 48.31 104 ASN A O 1
ATOM 878 N N . ASP A 1 105 ? 27.740 -8.424 -20.993 1.00 46.66 105 ASP A N 1
ATOM 879 C CA . ASP A 1 105 ? 28.700 -9.527 -21.038 1.00 46.66 105 ASP A CA 1
ATOM 880 C C . ASP A 1 105 ? 28.285 -10.415 -22.208 1.00 46.66 105 ASP A C 1
ATOM 882 O O . ASP A 1 105 ? 27.245 -11.077 -22.125 1.00 46.66 105 ASP A O 1
ATOM 886 N N . GLY A 1 106 ? 29.036 -10.324 -23.313 1.00 48.19 106 GLY A N 1
ATOM 887 C CA . GLY A 1 106 ? 28.756 -10.868 -24.651 1.00 48.19 106 GLY A CA 1
ATOM 888 C C . GLY A 1 106 ? 28.726 -12.396 -24.758 1.00 48.19 106 GLY A C 1
ATOM 889 O O . GLY A 1 106 ? 29.193 -12.955 -25.747 1.00 48.19 106 GLY A O 1
ATOM 890 N N . ASN A 1 107 ? 28.195 -13.065 -23.741 1.00 48.69 107 ASN A N 1
ATOM 891 C CA . ASN A 1 107 ? 27.840 -14.469 -23.750 1.00 48.69 107 ASN A CA 1
ATOM 892 C C . ASN A 1 107 ? 26.317 -14.586 -23.872 1.00 48.69 107 ASN A C 1
ATOM 894 O O . ASN A 1 107 ? 25.582 -14.336 -22.910 1.00 48.69 107 ASN A O 1
ATOM 898 N N . ASP A 1 108 ? 25.874 -14.989 -25.066 1.00 50.53 108 ASP A N 1
ATOM 899 C CA . ASP A 1 108 ? 24.553 -15.565 -25.342 1.00 50.53 108 ASP A CA 1
ATOM 900 C C . ASP A 1 108 ? 24.440 -16.920 -24.624 1.00 50.53 108 ASP A C 1
ATOM 902 O O . ASP A 1 108 ? 24.491 -17.988 -25.234 1.00 50.53 108 ASP A O 1
ATOM 906 N N . ASP A 1 109 ? 24.361 -16.883 -23.298 1.00 52.91 109 ASP A N 1
ATOM 907 C CA . ASP A 1 109 ? 24.011 -18.041 -22.491 1.00 52.91 109 ASP A CA 1
ATOM 908 C C . ASP A 1 109 ? 22.598 -17.828 -21.937 1.00 52.91 109 ASP A C 1
ATOM 910 O O . ASP A 1 109 ? 22.364 -16.969 -21.080 1.00 52.91 109 ASP A O 1
ATOM 914 N N . ASP A 1 110 ? 21.650 -18.634 -22.427 1.00 54.84 110 ASP A N 1
ATOM 915 C CA . ASP A 1 110 ? 20.239 -18.705 -22.003 1.00 54.84 110 ASP A CA 1
ATOM 916 C C . ASP A 1 110 ? 20.067 -19.089 -20.511 1.00 54.84 110 ASP A C 1
ATOM 918 O O . ASP A 1 110 ? 18.950 -19.250 -20.014 1.00 54.84 110 ASP A O 1
ATOM 922 N N . THR A 1 111 ? 21.174 -19.206 -19.773 1.00 52.59 111 THR A N 1
ATOM 923 C CA . THR A 1 111 ? 21.261 -19.585 -18.359 1.00 52.59 111 THR A CA 1
ATOM 924 C C . THR A 1 111 ? 21.391 -18.381 -17.402 1.00 52.59 111 THR A C 1
ATOM 926 O O . THR A 1 111 ? 21.527 -18.576 -16.193 1.00 52.59 111 THR A O 1
ATOM 929 N N . LYS A 1 112 ? 21.337 -17.121 -17.878 1.00 57.69 112 LYS A N 1
ATOM 930 C CA . LYS A 1 112 ? 21.404 -15.934 -16.991 1.00 57.69 112 LYS A CA 1
ATOM 931 C C . LYS A 1 112 ? 20.242 -15.913 -15.981 1.00 57.69 112 LYS A C 1
ATOM 933 O O . LYS A 1 112 ? 19.067 -15.935 -16.347 1.00 57.69 112 LYS A O 1
ATOM 938 N N . GLU A 1 113 ? 20.593 -15.840 -14.696 1.00 61.25 113 GLU A N 1
ATOM 939 C CA . GLU A 1 113 ? 19.666 -15.832 -13.560 1.00 61.25 113 GLU A CA 1
ATOM 940 C C . GLU A 1 113 ? 18.705 -14.634 -13.655 1.00 61.25 113 GLU A C 1
ATOM 942 O O . GLU A 1 113 ? 19.115 -13.472 -13.598 1.00 61.25 113 GLU A O 1
ATOM 947 N N . LYS A 1 114 ? 17.409 -14.911 -13.836 1.00 71.12 114 LYS A N 1
ATOM 948 C CA . LYS A 1 114 ? 16.366 -13.881 -13.818 1.00 71.12 114 LYS A CA 1
ATOM 949 C C . LYS A 1 114 ? 16.153 -13.416 -12.389 1.00 71.12 114 LYS A C 1
ATOM 951 O O . LYS A 1 114 ? 15.859 -14.224 -11.506 1.00 71.12 114 LYS A O 1
ATOM 956 N N . LYS A 1 115 ? 16.244 -12.110 -12.160 1.00 82.44 115 LYS A N 1
ATOM 957 C CA . LYS A 1 115 ? 15.968 -11.540 -10.844 1.00 82.44 115 LYS A CA 1
ATOM 958 C C . LYS A 1 115 ? 14.507 -11.124 -10.764 1.00 82.44 115 LYS A C 1
ATOM 960 O O . LYS A 1 115 ? 14.063 -10.269 -11.527 1.00 82.44 115 LYS A O 1
ATOM 965 N N . GLN A 1 116 ? 13.783 -11.717 -9.820 1.00 85.81 116 GLN A N 1
ATOM 966 C CA . GLN A 1 116 ? 12.374 -11.412 -9.594 1.00 85.81 116 GLN A CA 1
ATOM 967 C C . GLN A 1 116 ? 12.222 -10.150 -8.742 1.00 85.81 116 GLN A C 1
ATOM 969 O O . GLN A 1 116 ? 12.910 -9.970 -7.729 1.00 85.81 116 GLN A O 1
ATOM 974 N N . PHE A 1 117 ? 11.280 -9.294 -9.120 1.00 86.81 117 PHE A N 1
ATOM 975 C CA . PHE A 1 117 ? 10.955 -8.069 -8.406 1.00 86.81 117 PHE A CA 1
ATOM 976 C C . PHE A 1 117 ? 9.479 -8.004 -8.057 1.00 86.81 117 PHE A C 1
ATOM 978 O O . PHE A 1 117 ? 8.607 -8.385 -8.836 1.00 86.81 117 PHE A O 1
ATOM 985 N N . ARG A 1 118 ? 9.211 -7.444 -6.878 1.00 86.94 118 ARG A N 1
ATOM 986 C CA . ARG A 1 118 ? 7.894 -7.011 -6.436 1.00 86.94 118 ARG A CA 1
ATOM 987 C C . ARG A 1 118 ? 7.935 -5.522 -6.134 1.00 86.94 118 ARG A C 1
ATOM 989 O O . ARG A 1 118 ? 8.554 -5.111 -5.152 1.00 86.94 118 ARG A O 1
ATOM 996 N N . VAL A 1 119 ? 7.223 -4.737 -6.931 1.00 90.31 119 VAL A N 1
ATOM 997 C CA . VAL A 1 119 ? 7.029 -3.300 -6.705 1.00 90.31 119 VAL A CA 1
ATOM 998 C C . VAL A 1 119 ? 5.601 -3.066 -6.231 1.00 90.31 119 VAL A C 1
ATOM 1000 O O . VAL A 1 119 ? 4.664 -3.618 -6.802 1.00 90.31 119 VAL A O 1
ATOM 1003 N N . VAL A 1 120 ? 5.414 -2.264 -5.184 1.00 88.06 120 VAL A N 1
ATOM 1004 C CA . VAL A 1 120 ? 4.092 -1.912 -4.646 1.00 88.06 120 VAL A CA 1
ATOM 1005 C C . VAL A 1 120 ? 3.987 -0.401 -4.481 1.00 88.06 120 VAL A C 1
ATOM 1007 O O . VAL A 1 120 ? 4.825 0.199 -3.817 1.00 88.06 120 VAL A O 1
ATOM 1010 N N . LEU A 1 121 ? 2.932 0.187 -5.040 1.00 89.75 121 LEU A N 1
ATOM 1011 C CA . LEU A 1 121 ? 2.530 1.577 -4.839 1.00 89.75 121 LEU A CA 1
ATOM 1012 C C . LEU A 1 121 ? 1.350 1.650 -3.868 1.00 89.75 121 LEU A C 1
ATOM 1014 O O . LEU A 1 121 ? 0.299 1.067 -4.149 1.00 89.75 121 LEU A O 1
ATOM 1018 N N . GLU A 1 122 ? 1.479 2.421 -2.789 1.00 84.94 122 GLU A N 1
ATOM 1019 C CA . GLU A 1 122 ? 0.348 2.874 -1.971 1.00 84.94 122 GLU A CA 1
ATOM 1020 C C . GLU A 1 122 ? -0.235 4.159 -2.579 1.00 84.94 122 GLU A C 1
ATOM 1022 O O . GLU A 1 122 ? 0.409 5.202 -2.600 1.00 84.94 122 GLU A O 1
ATOM 1027 N N . LYS A 1 123 ? -1.459 4.089 -3.111 1.00 83.25 123 LYS A N 1
ATOM 1028 C CA . LYS A 1 123 ? -2.033 5.125 -3.991 1.00 83.25 123 LYS A CA 1
ATOM 1029 C C . LYS A 1 123 ? -2.318 6.454 -3.293 1.00 83.25 123 LYS A C 1
ATOM 1031 O O . LYS A 1 123 ? -2.329 7.481 -3.961 1.00 83.25 123 LYS A O 1
ATOM 1036 N N . ASP A 1 124 ? -2.550 6.424 -1.983 1.00 77.75 124 ASP A N 1
ATOM 1037 C CA . ASP A 1 124 ? -2.893 7.614 -1.199 1.00 77.75 124 ASP A CA 1
ATOM 1038 C C . ASP A 1 124 ? -1.650 8.367 -0.710 1.00 77.75 124 ASP A C 1
ATOM 1040 O O . ASP A 1 124 ? -1.645 9.595 -0.673 1.00 77.75 124 ASP A O 1
ATOM 1044 N N . THR A 1 125 ? -0.606 7.641 -0.297 1.00 81.38 125 THR A N 1
ATOM 1045 C CA . THR A 1 125 ? 0.650 8.245 0.182 1.00 81.38 125 THR A CA 1
ATOM 1046 C C . THR A 1 125 ? 1.687 8.422 -0.910 1.00 81.38 125 THR A C 1
ATOM 1048 O O . THR A 1 125 ? 2.649 9.149 -0.691 1.00 81.38 125 THR A O 1
ATOM 1051 N N . LEU A 1 126 ? 1.496 7.758 -2.052 1.00 86.62 126 LEU A N 1
ATOM 1052 C CA . LEU A 1 126 ? 2.481 7.616 -3.123 1.00 86.62 126 LEU A CA 1
ATOM 1053 C C . LEU A 1 126 ? 3.768 6.903 -2.675 1.00 86.62 126 LEU A C 1
ATOM 1055 O O . LEU A 1 126 ? 4.792 6.982 -3.343 1.00 86.62 126 LEU A O 1
ATOM 1059 N N . ASP A 1 127 ? 3.713 6.162 -1.563 1.00 87.62 127 ASP A N 1
ATOM 1060 C CA . ASP A 1 127 ? 4.852 5.385 -1.085 1.00 87.62 127 ASP A CA 1
ATOM 1061 C C . ASP A 1 127 ? 5.115 4.190 -2.011 1.00 87.62 127 ASP A C 1
ATOM 1063 O O . ASP A 1 127 ? 4.207 3.400 -2.300 1.00 87.62 127 ASP A O 1
ATOM 1067 N N . VAL A 1 128 ? 6.379 4.016 -2.403 1.00 89.94 128 VAL A N 1
ATOM 1068 C CA . VAL A 1 128 ? 6.834 2.886 -3.218 1.00 89.94 128 VAL A CA 1
ATOM 1069 C C . VAL A 1 128 ? 7.647 1.906 -2.378 1.00 89.94 128 VAL A C 1
ATOM 1071 O O . VAL A 1 128 ? 8.533 2.285 -1.609 1.00 89.94 128 VAL A O 1
ATOM 1074 N N . TRP A 1 129 ? 7.350 0.620 -2.547 1.00 89.50 129 TRP A N 1
ATOM 1075 C CA . TRP A 1 129 ? 8.057 -0.485 -1.912 1.00 89.50 129 TRP A CA 1
ATOM 1076 C C . TRP A 1 129 ? 8.627 -1.425 -2.966 1.00 89.50 129 TRP A C 1
ATOM 1078 O O . TRP A 1 129 ? 7.896 -1.881 -3.843 1.00 89.50 129 TRP A O 1
ATOM 1088 N N . VAL A 1 130 ? 9.904 -1.775 -2.834 1.00 89.69 130 VAL A N 1
ATOM 1089 C CA . VAL A 1 130 ? 10.602 -2.746 -3.684 1.00 89.69 130 VAL A CA 1
ATOM 1090 C C . VAL A 1 130 ? 11.027 -3.920 -2.813 1.00 89.69 130 VAL A C 1
ATOM 1092 O O . VAL A 1 130 ? 11.756 -3.741 -1.841 1.00 89.69 130 VAL A O 1
ATOM 1095 N N . ASN A 1 131 ? 10.542 -5.124 -3.121 1.00 83.69 131 ASN A N 1
ATOM 1096 C CA . ASN A 1 131 ? 10.839 -6.357 -2.379 1.00 83.69 131 ASN A CA 1
ATOM 1097 C C . ASN A 1 131 ? 10.632 -6.222 -0.854 1.00 83.69 131 ASN A C 1
ATOM 1099 O O . ASN A 1 131 ? 11.367 -6.787 -0.050 1.00 83.69 131 ASN A O 1
ATOM 1103 N N . GLY A 1 132 ? 9.614 -5.451 -0.455 1.00 77.12 132 GLY A N 1
ATOM 1104 C CA . GLY A 1 132 ? 9.274 -5.207 0.951 1.00 77.12 132 GLY A CA 1
ATOM 1105 C C . GLY A 1 132 ? 10.069 -4.088 1.633 1.00 77.12 132 GLY A C 1
ATOM 1106 O O . GLY A 1 132 ? 9.824 -3.822 2.807 1.00 77.12 132 GLY A O 1
ATOM 1107 N N . GLN A 1 133 ? 10.965 -3.398 0.923 1.00 81.12 133 GLN A N 1
ATOM 1108 C CA . GLN A 1 133 ? 11.695 -2.232 1.425 1.00 81.12 133 GLN A CA 1
ATOM 1109 C C . GLN A 1 133 ? 11.122 -0.941 0.842 1.00 81.12 133 GLN A C 1
ATOM 1111 O O . GLN A 1 133 ? 10.950 -0.829 -0.372 1.00 81.12 133 GLN A O 1
ATOM 1116 N N . LYS A 1 134 ? 10.825 0.035 1.704 1.00 87.31 134 LYS A N 1
ATOM 1117 C CA . LYS A 1 134 ? 10.354 1.355 1.273 1.00 87.31 134 LYS A CA 1
ATOM 1118 C C . LYS A 1 134 ? 11.493 2.098 0.574 1.00 87.31 134 LYS A C 1
ATOM 1120 O O . LYS A 1 134 ? 12.603 2.130 1.102 1.00 87.31 134 LYS A O 1
ATOM 1125 N N . LYS A 1 135 ? 11.211 2.682 -0.587 1.00 93.81 135 LYS A N 1
ATOM 1126 C CA . LYS A 1 135 ? 12.157 3.494 -1.358 1.00 93.81 135 LYS A CA 1
ATOM 1127 C C . LYS A 1 135 ? 11.891 4.981 -1.162 1.00 93.81 135 LYS A C 1
ATOM 1129 O O . LYS A 1 135 ? 10.768 5.383 -0.855 1.00 93.81 135 LYS A O 1
ATOM 1134 N N . GLU A 1 136 ? 12.938 5.780 -1.332 1.00 94.94 136 GLU A N 1
ATOM 1135 C CA . GLU A 1 136 ? 12.788 7.216 -1.552 1.00 94.94 136 GLU A CA 1
ATOM 1136 C C . GLU A 1 136 ? 12.237 7.453 -2.962 1.00 94.94 136 GLU A C 1
ATOM 1138 O O . GLU A 1 136 ? 12.501 6.673 -3.879 1.00 94.94 136 GLU A O 1
ATOM 1143 N N . THR A 1 137 ? 11.418 8.492 -3.116 1.00 94.88 137 THR A N 1
ATOM 1144 C CA . THR A 1 137 ? 10.676 8.758 -4.354 1.00 94.88 137 THR A CA 1
ATOM 1145 C C . THR A 1 137 ? 10.713 10.237 -4.704 1.00 94.88 137 THR A C 1
ATOM 1147 O O . THR A 1 137 ? 10.500 11.072 -3.819 1.00 94.88 137 THR A O 1
ATOM 1150 N N . THR A 1 138 ? 10.849 10.556 -5.989 1.00 94.06 138 THR A N 1
ATOM 1151 C CA . THR A 1 138 ? 10.580 11.901 -6.519 1.00 94.06 138 THR A CA 1
ATOM 1152 C C . THR A 1 138 ? 9.223 11.896 -7.215 1.00 94.06 138 THR A C 1
ATOM 1154 O O . THR A 1 138 ? 8.967 11.048 -8.064 1.00 94.06 138 THR A O 1
ATOM 1157 N N . ASN A 1 139 ? 8.340 12.819 -6.821 1.00 90.88 139 ASN A N 1
ATOM 1158 C CA . ASN A 1 139 ? 6.979 12.920 -7.350 1.00 90.88 139 ASN A CA 1
ATOM 1159 C C . ASN A 1 139 ? 6.848 14.179 -8.206 1.00 90.88 139 ASN A C 1
ATOM 1161 O O . ASN A 1 139 ? 6.919 15.292 -7.677 1.00 90.88 139 ASN A O 1
ATOM 1165 N N . GLU A 1 140 ? 6.607 14.004 -9.499 1.00 88.12 140 GLU A N 1
ATOM 1166 C CA . GLU A 1 140 ? 6.346 15.091 -10.436 1.00 88.12 140 GLU A CA 1
ATOM 1167 C C . GLU A 1 140 ? 4.869 15.084 -10.837 1.00 88.12 140 GLU A C 1
ATOM 1169 O O . GLU A 1 140 ? 4.288 14.047 -11.162 1.00 88.12 140 GLU A O 1
ATOM 1174 N N . PHE A 1 141 ? 4.229 16.251 -10.772 1.00 79.25 141 PHE A N 1
ATOM 1175 C CA . PHE A 1 141 ? 2.820 16.421 -11.120 1.00 79.25 141 PHE A CA 1
ATOM 1176 C C . PHE A 1 141 ? 2.737 17.178 -12.444 1.00 79.25 141 PHE A C 1
ATOM 1178 O O . PHE A 1 141 ? 2.978 18.384 -12.479 1.00 79.25 141 PHE A O 1
ATOM 1185 N N . GLY A 1 142 ? 2.423 16.470 -13.529 1.00 68.75 142 GLY A N 1
ATOM 1186 C CA . GLY A 1 142 ? 2.237 17.060 -14.851 1.00 68.75 142 GLY A CA 1
ATOM 1187 C C . GLY A 1 142 ? 0.801 17.538 -15.071 1.00 68.75 142 GLY A C 1
ATOM 1188 O O . GLY A 1 142 ? -0.159 16.873 -14.680 1.00 68.75 142 GLY A O 1
ATOM 1189 N N . ASP A 1 143 ? 0.640 18.669 -15.761 1.00 61.62 143 ASP A N 1
ATOM 1190 C CA . ASP A 1 143 ? -0.672 19.286 -16.019 1.00 61.62 143 ASP A CA 1
ATOM 1191 C C . ASP A 1 143 ? -1.575 18.474 -16.974 1.00 61.62 143 ASP A C 1
ATOM 1193 O O . ASP A 1 143 ? -2.786 18.699 -17.017 1.00 61.62 143 ASP A O 1
ATOM 1197 N N . SER A 1 144 ? -1.015 17.534 -17.751 1.00 58.56 144 SER A N 1
ATOM 1198 C CA . SER A 1 144 ? -1.762 16.769 -18.771 1.00 58.56 144 SER A CA 1
ATOM 1199 C C . SER A 1 144 ? -1.564 15.246 -18.744 1.00 58.56 144 SER A C 1
ATOM 1201 O O . SER A 1 144 ? -2.489 14.527 -19.120 1.00 58.56 144 SER A O 1
ATOM 1203 N N . GLU A 1 145 ? -0.426 14.742 -18.254 1.00 60.38 145 GLU A N 1
ATOM 1204 C CA . GLU A 1 145 ? -0.076 13.307 -18.294 1.00 60.38 145 GLU A CA 1
ATOM 1205 C C . GLU A 1 145 ? -0.223 12.585 -16.943 1.00 60.38 145 GLU A C 1
ATOM 1207 O O . GLU A 1 145 ? -0.051 11.372 -16.875 1.00 60.38 145 GLU A O 1
ATOM 1212 N N . GLY A 1 146 ? -0.628 13.304 -15.889 1.00 74.50 146 GLY A N 1
ATOM 1213 C CA . GLY A 1 146 ? -0.805 12.766 -14.540 1.00 74.50 146 GLY A CA 1
ATOM 1214 C C . GLY A 1 146 ? 0.438 12.918 -13.657 1.00 74.50 146 GLY A C 1
ATOM 1215 O O . GLY A 1 146 ? 1.282 13.781 -13.874 1.00 74.50 146 GLY A O 1
ATOM 1216 N N . THR A 1 147 ? 0.505 12.120 -12.594 1.00 84.88 147 THR A N 1
ATOM 1217 C CA . THR A 1 147 ? 1.648 12.015 -11.673 1.00 84.88 147 THR A CA 1
ATOM 1218 C C . THR A 1 147 ? 2.663 10.991 -12.173 1.00 84.88 147 THR A C 1
ATOM 1220 O O . THR A 1 147 ? 2.274 9.860 -12.496 1.00 84.88 147 THR A O 1
ATOM 1223 N N . GLU A 1 148 ? 3.940 11.366 -12.141 1.00 91.88 148 GLU A N 1
ATOM 1224 C CA . GLU A 1 148 ? 5.093 10.480 -12.302 1.00 91.88 148 GLU A CA 1
ATOM 1225 C C . GLU A 1 148 ? 5.829 10.318 -10.969 1.00 91.88 148 GLU A C 1
ATOM 1227 O O . GLU A 1 148 ? 6.085 11.290 -10.257 1.00 91.88 148 GLU A O 1
ATOM 1232 N N . ILE A 1 149 ? 6.148 9.073 -10.619 1.00 94.31 149 ILE A N 1
ATOM 1233 C CA . ILE A 1 149 ? 6.824 8.706 -9.372 1.00 94.31 149 ILE A CA 1
ATOM 1234 C C . ILE A 1 149 ? 8.089 7.938 -9.735 1.00 94.31 149 ILE A C 1
ATOM 1236 O O . ILE A 1 149 ? 8.003 6.798 -10.196 1.00 94.31 149 ILE A O 1
ATOM 1240 N N . THR A 1 150 ? 9.257 8.533 -9.527 1.00 95.25 150 THR A N 1
ATOM 1241 C CA . THR A 1 150 ? 10.553 7.912 -9.837 1.00 95.25 150 THR A CA 1
ATOM 1242 C C . THR A 1 150 ? 11.251 7.420 -8.573 1.00 95.25 150 THR A C 1
ATOM 1244 O O . THR A 1 150 ? 11.130 8.031 -7.509 1.00 95.25 150 THR A O 1
ATOM 1247 N N . PHE A 1 151 ? 11.936 6.278 -8.672 1.00 95.88 151 PHE A N 1
ATOM 1248 C CA . PHE A 1 151 ? 12.635 5.629 -7.558 1.00 95.88 151 PHE A CA 1
ATOM 1249 C C . PHE A 1 151 ? 13.745 4.688 -8.047 1.00 95.88 151 PHE A C 1
ATOM 1251 O O . PHE A 1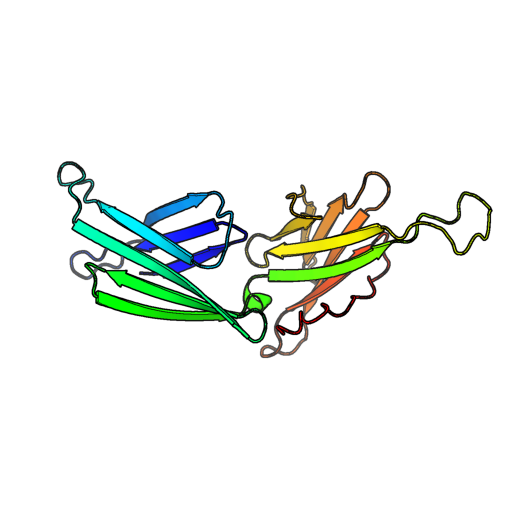 151 ? 13.648 4.098 -9.125 1.00 95.88 151 PHE A O 1
ATOM 1258 N N . ASP A 1 152 ? 14.745 4.456 -7.198 1.00 94.50 152 ASP A N 1
ATOM 1259 C CA . ASP A 1 152 ? 15.805 3.483 -7.472 1.00 94.50 152 ASP A CA 1
ATOM 1260 C C . ASP A 1 152 ? 15.285 2.051 -7.267 1.00 94.50 152 ASP A C 1
ATOM 1262 O O . ASP A 1 152 ? 14.964 1.628 -6.142 1.00 94.50 152 ASP A O 1
ATOM 1266 N N . LEU A 1 153 ? 15.211 1.271 -8.349 1.00 92.44 153 LEU A N 1
ATOM 1267 C CA . LEU A 1 153 ? 14.829 -0.141 -8.284 1.00 92.44 153 LEU A CA 1
ATOM 1268 C C . LEU A 1 153 ? 16.016 -0.987 -7.799 1.00 92.44 153 LEU A C 1
ATOM 1270 O O . LEU A 1 153 ? 15.873 -1.799 -6.878 1.00 92.44 153 LEU A O 1
ATOM 1274 N N . THR A 1 154 ? 17.189 -0.751 -8.383 1.00 88.88 154 THR A N 1
ATOM 1275 C CA . THR A 1 154 ? 18.506 -1.252 -7.961 1.00 88.88 154 THR A CA 1
ATOM 1276 C C . THR A 1 154 ? 19.546 -0.143 -8.153 1.00 88.88 154 THR A C 1
ATOM 1278 O O . THR A 1 154 ? 19.195 0.949 -8.582 1.00 88.88 154 THR A O 1
ATOM 1281 N N . ASP A 1 155 ? 20.822 -0.435 -7.895 1.00 85.56 155 ASP A N 1
ATOM 1282 C CA . ASP A 1 155 ? 21.924 0.497 -8.182 1.00 85.56 155 ASP A CA 1
ATOM 1283 C C . ASP A 1 155 ? 22.104 0.778 -9.694 1.00 85.56 155 ASP A C 1
ATOM 1285 O O . ASP A 1 155 ? 22.744 1.754 -10.073 1.00 85.56 155 ASP A O 1
ATOM 1289 N N . GLU A 1 156 ? 21.539 -0.071 -10.561 1.00 85.69 156 GLU A N 1
ATOM 1290 C CA . GLU A 1 156 ? 21.681 -0.012 -12.026 1.00 85.69 156 GLU A CA 1
ATOM 1291 C C . GLU A 1 156 ? 20.380 0.375 -12.747 1.00 85.69 156 GLU A C 1
ATOM 1293 O O . GLU A 1 156 ? 20.411 0.941 -13.840 1.00 85.69 156 GLU A O 1
ATOM 1298 N N . TYR A 1 157 ? 19.224 0.063 -12.154 1.00 89.75 157 TYR A N 1
ATOM 1299 C CA . TYR A 1 157 ? 17.917 0.226 -12.785 1.00 89.75 157 TYR A CA 1
ATOM 1300 C C . TYR A 1 157 ? 17.071 1.255 -12.042 1.00 89.75 157 TYR A C 1
ATOM 1302 O O . TYR A 1 157 ? 16.883 1.171 -10.825 1.00 89.75 157 TYR A O 1
ATOM 1310 N N . ASN A 1 158 ? 16.470 2.167 -12.805 1.00 93.19 158 ASN A N 1
ATOM 1311 C CA . ASN A 1 158 ? 15.507 3.140 -12.301 1.00 93.19 158 ASN A CA 1
ATOM 1312 C C . ASN A 1 158 ? 14.079 2.694 -12.615 1.00 93.19 158 ASN A C 1
ATOM 1314 O O . ASN A 1 158 ? 13.778 2.264 -13.733 1.00 93.19 158 ASN A O 1
ATOM 1318 N N . GLY A 1 159 ? 13.200 2.814 -11.623 1.00 95.25 159 GLY A N 1
ATOM 1319 C CA . GLY A 1 159 ? 11.766 2.604 -11.762 1.00 95.25 159 GLY A CA 1
ATOM 1320 C C . GLY A 1 159 ? 11.019 3.927 -11.910 1.00 95.25 159 GLY A C 1
ATOM 1321 O O . GLY A 1 159 ? 11.344 4.920 -11.258 1.00 95.25 159 GLY A O 1
ATOM 1322 N N . CYS A 1 160 ? 9.987 3.934 -12.748 1.00 95.44 160 CYS A N 1
ATOM 1323 C CA . CYS A 1 160 ? 9.051 5.045 -12.885 1.00 95.44 160 CYS A CA 1
ATOM 1324 C C . CYS A 1 160 ? 7.622 4.504 -12.874 1.00 95.44 160 CYS A C 1
ATOM 1326 O O . CYS A 1 160 ? 7.289 3.608 -13.648 1.00 95.44 160 CYS A O 1
ATOM 1328 N N . ILE A 1 161 ? 6.766 5.031 -12.001 1.00 94.75 161 ILE A N 1
ATOM 1329 C CA . ILE A 1 161 ? 5.331 4.757 -12.039 1.00 94.75 161 ILE A CA 1
ATOM 1330 C C . ILE A 1 161 ? 4.610 5.975 -12.594 1.00 94.75 161 ILE A C 1
ATOM 1332 O O . ILE A 1 161 ? 4.666 7.054 -12.007 1.00 94.75 161 ILE A O 1
ATOM 1336 N N . LYS A 1 162 ? 3.878 5.771 -13.687 1.00 90.94 162 LYS A N 1
ATOM 1337 C CA . LYS A 1 162 ? 3.062 6.796 -14.337 1.00 90.94 162 LYS A CA 1
ATOM 1338 C C . LYS A 1 162 ? 1.589 6.562 -14.062 1.00 90.94 162 LYS A C 1
ATOM 1340 O O . LYS A 1 162 ? 1.111 5.421 -14.064 1.00 90.94 162 LYS A O 1
ATOM 1345 N N . THR A 1 163 ? 0.860 7.650 -13.840 1.00 87.19 163 THR A N 1
ATOM 1346 C CA . THR A 1 163 ? -0.591 7.611 -13.645 1.00 87.19 163 THR A CA 1
ATOM 1347 C C . THR A 1 163 ? -1.313 8.153 -14.863 1.00 87.19 163 THR A C 1
ATOM 1349 O O . THR A 1 163 ? -1.258 9.333 -15.167 1.00 87.19 163 THR A O 1
ATOM 1352 N N . ILE A 1 164 ? -2.048 7.286 -15.548 1.00 79.00 164 ILE A N 1
ATOM 1353 C CA . ILE A 1 164 ? -2.803 7.655 -16.740 1.00 79.00 164 ILE A CA 1
ATOM 1354 C C . ILE A 1 164 ? -4.269 7.799 -16.342 1.00 79.00 164 ILE A C 1
ATOM 1356 O O . ILE A 1 164 ? -4.897 6.859 -15.836 1.00 79.00 164 ILE A O 1
ATOM 1360 N N . SER A 1 165 ? -4.843 8.977 -16.586 1.00 68.81 165 SER A N 1
ATOM 1361 C CA . SER A 1 165 ? -6.286 9.168 -16.451 1.00 68.81 165 SER A CA 1
ATOM 1362 C C . SER A 1 165 ? -7.000 8.313 -17.494 1.00 68.81 165 SER A C 1
ATOM 1364 O O . SER A 1 165 ? -6.830 8.511 -18.694 1.00 68.81 165 SER A O 1
ATOM 1366 N N . SER A 1 166 ? -7.837 7.369 -17.057 1.00 63.72 166 SER A N 1
ATOM 1367 C CA . SER A 1 166 ? -8.573 6.498 -17.985 1.00 63.72 166 SER A CA 1
ATOM 1368 C C . SER A 1 166 ? -9.660 7.224 -18.792 1.00 63.72 166 SER A C 1
ATOM 1370 O O . SER A 1 166 ? -10.344 6.590 -19.594 1.00 63.72 166 SER A O 1
ATOM 1372 N N . GLY A 1 167 ? -9.894 8.522 -18.543 1.00 61.25 167 GLY A N 1
ATOM 1373 C CA . GLY A 1 167 ? -10.988 9.310 -19.130 1.00 61.25 167 GLY A CA 1
ATOM 1374 C C . GLY A 1 167 ? -12.392 8.899 -18.655 1.00 61.25 167 GLY A C 1
ATOM 1375 O O . GLY A 1 167 ? -13.350 9.657 -18.806 1.00 61.25 167 GLY A O 1
ATOM 1376 N N . ASP A 1 168 ? -12.522 7.733 -18.018 1.00 59.50 168 ASP A N 1
ATOM 1377 C CA . ASP A 1 168 ? -13.754 7.183 -17.471 1.00 59.50 168 ASP A CA 1
ATOM 1378 C C . ASP A 1 168 ? -13.749 7.294 -15.940 1.00 59.50 168 ASP A C 1
ATOM 1380 O O . ASP A 1 168 ? -13.042 6.575 -15.225 1.00 59.50 168 ASP A O 1
ATOM 1384 N N . LYS A 1 169 ? -14.616 8.170 -15.416 1.00 55.06 169 LYS A N 1
ATOM 1385 C CA . LYS A 1 169 ? -14.780 8.400 -13.971 1.00 55.06 169 LYS A CA 1
ATOM 1386 C C . LYS A 1 169 ? -15.104 7.123 -13.181 1.00 55.06 169 LYS A C 1
ATOM 1388 O O . LYS A 1 169 ? -14.913 7.116 -11.969 1.00 55.06 169 LYS A O 1
ATOM 1393 N N . ARG A 1 170 ? -15.607 6.058 -13.825 1.00 52.28 170 ARG A N 1
ATOM 1394 C CA . ARG A 1 170 ? -15.914 4.773 -13.171 1.00 52.28 170 ARG A CA 1
ATOM 1395 C C . ARG A 1 170 ? -14.717 3.825 -13.098 1.00 52.28 170 ARG A C 1
ATOM 1397 O O . ARG A 1 170 ? -14.703 2.979 -12.208 1.00 52.28 170 ARG A O 1
ATOM 1404 N N . LYS A 1 171 ? -13.743 3.939 -14.008 1.00 56.31 171 LYS A N 1
ATOM 1405 C CA . LYS A 1 171 ? -12.563 3.054 -14.072 1.00 56.31 171 LYS A CA 1
ATOM 1406 C C . LYS A 1 171 ? -11.392 3.548 -13.220 1.00 56.31 171 LYS A C 1
ATOM 1408 O O . LYS A 1 171 ? -10.605 2.729 -12.757 1.00 56.31 171 LYS A O 1
ATOM 1413 N N . GLY A 1 172 ? -11.330 4.850 -12.935 1.00 65.62 172 GLY A N 1
ATOM 1414 C CA . GLY A 1 172 ? -10.304 5.443 -12.070 1.00 65.62 172 GLY A CA 1
ATOM 1415 C C . GLY A 1 172 ? -8.953 5.629 -12.769 1.00 65.62 172 GLY A C 1
ATOM 1416 O O . GLY A 1 172 ? -8.874 5.574 -13.996 1.00 65.62 172 GLY A O 1
ATOM 1417 N N . MET A 1 173 ? -7.901 5.892 -11.991 1.00 73.88 173 MET A N 1
ATOM 1418 C CA . MET A 1 173 ? -6.536 6.058 -12.507 1.00 73.88 173 MET A CA 1
ATOM 1419 C C . MET A 1 173 ? -5.916 4.703 -12.860 1.00 73.88 173 MET A C 1
ATOM 1421 O O . MET A 1 173 ? -6.020 3.744 -12.086 1.00 73.88 173 MET A O 1
ATOM 1425 N N . ILE A 1 174 ? -5.260 4.638 -14.015 1.00 83.69 174 ILE A N 1
ATOM 1426 C CA . ILE A 1 174 ? -4.426 3.508 -14.427 1.00 83.69 174 ILE A CA 1
ATOM 1427 C C . ILE A 1 174 ? -3.003 3.803 -13.967 1.00 83.69 174 ILE A C 1
ATOM 1429 O O . ILE A 1 174 ? -2.535 4.929 -14.084 1.00 83.69 174 ILE A O 1
ATOM 1433 N N . TYR A 1 175 ? -2.328 2.790 -13.438 1.00 88.25 175 TYR A N 1
ATOM 1434 C CA . TYR A 1 175 ? -0.950 2.896 -12.975 1.00 88.25 175 TYR A CA 1
ATOM 1435 C C . TYR A 1 175 ? -0.101 1.968 -13.833 1.00 88.25 175 TYR A C 1
ATOM 1437 O O . TYR A 1 175 ? -0.419 0.779 -13.929 1.00 88.25 175 TYR A O 1
ATOM 1445 N N . VAL A 1 176 ? 0.962 2.500 -14.424 1.00 91.38 176 VAL A N 1
ATOM 1446 C CA . VAL A 1 176 ? 1.914 1.757 -15.258 1.00 91.38 176 VAL A CA 1
ATOM 1447 C C . VAL A 1 176 ? 3.283 1.855 -14.608 1.00 91.38 176 VAL A C 1
ATOM 1449 O O . VAL A 1 176 ? 3.688 2.949 -14.230 1.00 91.38 176 VAL A O 1
ATOM 1452 N N . LEU A 1 177 ? 3.970 0.723 -14.462 1.00 94.38 177 LEU A N 1
ATOM 1453 C CA . LEU A 1 177 ? 5.359 0.683 -14.020 1.00 94.38 177 LEU A CA 1
ATOM 1454 C C . LEU A 1 177 ? 6.266 0.521 -15.241 1.00 94.38 177 LEU A C 1
ATOM 1456 O O . LEU A 1 177 ? 6.067 -0.381 -16.054 1.00 94.38 177 LEU A O 1
ATOM 1460 N N . GLU A 1 178 ? 7.275 1.374 -15.329 1.00 94.44 178 GLU A N 1
ATOM 1461 C CA . GLU A 1 178 ? 8.352 1.322 -16.306 1.00 94.44 178 GLU A CA 1
ATOM 1462 C C . GLU A 1 178 ? 9.693 1.115 -15.591 1.00 94.44 178 GLU A C 1
ATOM 1464 O O . GLU A 1 178 ? 9.930 1.672 -14.517 1.00 94.44 178 GLU A O 1
ATOM 1469 N N . VAL A 1 179 ? 10.584 0.335 -16.201 1.00 92.88 179 VAL A N 1
ATOM 1470 C CA . VAL A 1 179 ? 11.987 0.194 -15.793 1.00 92.88 179 VAL A CA 1
ATOM 1471 C C . VAL A 1 179 ? 12.863 0.674 -16.942 1.00 92.88 179 VAL A C 1
ATOM 1473 O O . VAL A 1 179 ? 12.699 0.221 -18.075 1.00 92.88 179 VAL A O 1
ATOM 1476 N N . ASN A 1 180 ? 13.755 1.632 -16.671 1.00 86.88 180 ASN A N 1
ATOM 1477 C CA .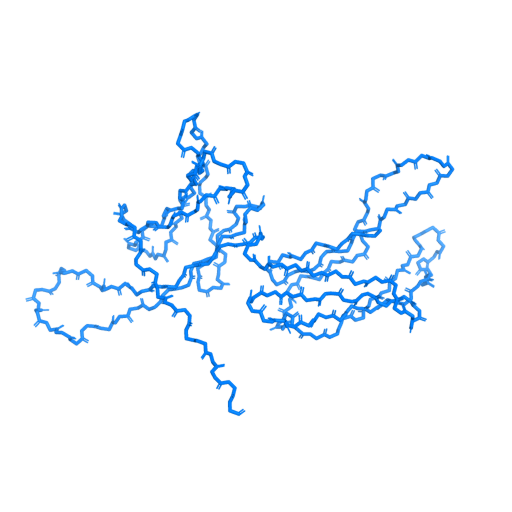 ASN A 1 180 ? 14.579 2.306 -17.686 1.00 86.88 180 ASN A CA 1
ATOM 1478 C C . ASN A 1 180 ? 13.757 2.801 -18.901 1.00 86.88 180 ASN A C 1
ATOM 1480 O O . ASN A 1 180 ? 14.174 2.681 -20.053 1.00 86.88 180 ASN A O 1
ATOM 1484 N N . GLY A 1 181 ? 12.552 3.325 -18.641 1.00 85.00 181 GLY A N 1
ATOM 1485 C CA . GLY A 1 181 ? 11.638 3.854 -19.662 1.00 85.00 181 GLY A CA 1
ATOM 1486 C C . GLY A 1 181 ? 10.883 2.799 -20.481 1.00 85.00 181 GLY A C 1
ATOM 1487 O O . GLY A 1 181 ? 10.252 3.145 -21.477 1.00 85.00 181 GLY A O 1
ATOM 1488 N N . ARG A 1 182 ? 10.941 1.516 -20.100 1.00 87.81 182 ARG A N 1
ATOM 1489 C CA . ARG A 1 182 ? 10.186 0.432 -20.749 1.00 87.81 182 ARG A CA 1
ATOM 1490 C C . ARG A 1 182 ? 9.123 -0.130 -19.802 1.00 87.81 182 ARG A C 1
ATOM 1492 O O . ARG A 1 182 ? 9.481 -0.485 -18.678 1.00 87.81 182 ARG A O 1
ATOM 1499 N N . PRO A 1 183 ? 7.848 -0.250 -20.217 1.00 89.75 183 PRO A N 1
ATOM 1500 C CA . PRO A 1 183 ? 6.811 -0.870 -19.395 1.00 89.75 183 PRO A CA 1
ATOM 1501 C C . PRO A 1 183 ? 7.181 -2.298 -19.000 1.00 89.75 183 PRO A C 1
ATOM 1503 O O . PRO A 1 183 ? 7.688 -3.059 -19.825 1.00 89.75 183 PRO A O 1
ATOM 1506 N N . VAL A 1 184 ? 6.916 -2.664 -17.747 1.00 90.81 184 VAL A N 1
ATOM 1507 C CA . VAL A 1 184 ? 7.138 -4.038 -17.283 1.00 90.81 184 VAL A CA 1
ATOM 1508 C C . VAL A 1 184 ? 6.056 -4.972 -17.815 1.00 90.81 184 VAL A C 1
ATOM 1510 O O . VAL A 1 184 ? 4.874 -4.623 -17.852 1.00 90.81 184 VAL A O 1
ATOM 1513 N N . GLU A 1 185 ? 6.458 -6.186 -18.180 1.00 85.56 185 GLU A N 1
ATOM 1514 C CA . GLU A 1 185 ? 5.528 -7.280 -18.439 1.00 85.56 185 GLU A CA 1
ATOM 1515 C C . GLU A 1 185 ? 5.172 -7.936 -17.096 1.00 85.56 185 GLU A C 1
ATOM 1517 O O . GLU A 1 185 ? 6.030 -8.506 -16.418 1.00 85.56 185 GLU A O 1
ATOM 1522 N N . GLU A 1 186 ? 3.921 -7.768 -16.659 1.00 79.00 186 GLU A N 1
ATOM 1523 C CA . GLU A 1 186 ? 3.446 -8.312 -15.385 1.00 79.00 186 GLU A CA 1
ATOM 1524 C C . GLU A 1 186 ? 3.338 -9.838 -15.457 1.00 79.00 186 GLU A C 1
ATOM 1526 O O . GLU A 1 186 ? 2.697 -10.389 -16.351 1.00 79.00 186 GLU A O 1
ATOM 1531 N N . MET A 1 187 ? 3.914 -10.522 -14.471 1.00 73.94 187 MET A N 1
ATOM 1532 C CA . MET A 1 187 ? 3.634 -11.931 -14.233 1.00 73.94 187 MET A CA 1
ATOM 1533 C C . MET A 1 187 ? 2.285 -12.079 -13.532 1.00 73.94 187 MET A C 1
ATOM 1535 O O . MET A 1 187 ? 2.007 -11.391 -12.541 1.00 73.94 187 MET A O 1
ATOM 1539 N N . GLU A 1 188 ? 1.465 -13.011 -14.017 1.00 59.72 188 GLU A N 1
ATOM 1540 C CA . GLU A 1 188 ? 0.258 -13.423 -13.306 1.00 59.72 188 GLU A CA 1
ATOM 1541 C C . GLU A 1 188 ? 0.657 -13.986 -11.932 1.00 59.72 188 GLU A C 1
ATOM 1543 O O . GLU A 1 188 ? 1.575 -14.809 -11.845 1.00 59.72 188 GLU A O 1
ATOM 1548 N N . PRO A 1 189 ? 0.018 -13.549 -10.833 1.00 50.38 189 PRO A N 1
ATOM 1549 C CA . PRO A 1 189 ? 0.267 -14.155 -9.540 1.00 50.38 189 PRO A CA 1
ATOM 1550 C C . PRO A 1 189 ? -0.151 -15.625 -9.618 1.00 50.38 189 PRO A C 1
ATOM 1552 O O . PRO A 1 189 ? -1.323 -15.915 -9.844 1.00 50.38 189 PRO A O 1
ATOM 1555 N N . GLU A 1 190 ? 0.800 -16.539 -9.415 1.00 43.00 190 GLU A N 1
ATOM 1556 C CA . GLU A 1 190 ? 0.525 -17.963 -9.213 1.00 43.00 190 GLU A CA 1
ATOM 1557 C C . GLU A 1 190 ? -0.516 -18.089 -8.093 1.00 43.00 190 GLU A C 1
ATOM 1559 O O . GLU A 1 190 ? -0.216 -17.901 -6.908 1.00 43.00 190 GLU A O 1
ATOM 1564 N N . GLU A 1 191 ? -1.776 -18.338 -8.461 1.00 37.09 191 GLU 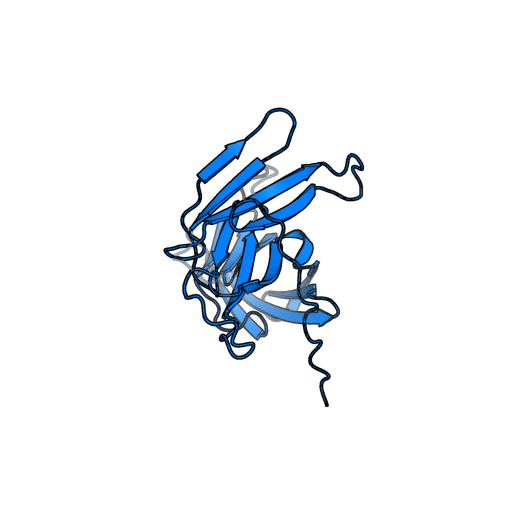A N 1
ATOM 1565 C CA . GLU A 1 191 ? -2.817 -18.657 -7.499 1.00 37.09 191 GLU A CA 1
ATOM 1566 C C . GLU A 1 191 ? -2.385 -19.945 -6.808 1.00 37.09 191 GLU A C 1
ATOM 1568 O O . GLU A 1 191 ? -2.457 -21.035 -7.378 1.00 37.09 191 GLU A O 1
ATOM 1573 N N . SER A 1 192 ? -1.912 -19.817 -5.567 1.00 37.66 192 SER A N 1
ATOM 1574 C CA . SER A 1 192 ? -1.658 -20.948 -4.691 1.00 37.66 192 SER A CA 1
ATOM 1575 C C . SER A 1 192 ? -2.944 -21.764 -4.603 1.00 37.66 192 SER A C 1
ATOM 1577 O O . SER A 1 192 ? -3.866 -21.411 -3.859 1.00 37.66 192 SER A O 1
ATOM 1579 N N . LYS A 1 193 ? -3.023 -22.843 -5.383 1.00 29.50 193 LYS A N 1
ATOM 1580 C CA . LYS A 1 193 ? -4.056 -23.857 -5.234 1.00 29.50 193 LYS A CA 1
ATOM 1581 C C . LYS A 1 193 ? -3.868 -24.440 -3.844 1.00 29.50 193 LYS A C 1
ATOM 1583 O O . LYS A 1 193 ? -2.943 -25.215 -3.615 1.00 29.50 193 LYS A O 1
ATOM 1588 N N . SER A 1 194 ? -4.714 -24.022 -2.906 1.00 36.25 194 SER A N 1
ATOM 1589 C CA . SER A 1 194 ? -4.869 -24.737 -1.645 1.00 36.25 194 SER A CA 1
ATOM 1590 C C . SER A 1 194 ? -5.274 -26.160 -2.008 1.00 36.25 194 SER A C 1
ATOM 1592 O O . SER A 1 194 ? -6.360 -26.371 -2.547 1.00 36.25 194 SER A O 1
ATOM 1594 N N . SER A 1 195 ? -4.353 -27.098 -1.794 1.00 34.09 195 SER A N 1
ATOM 1595 C CA . SER A 1 195 ? -4.690 -28.518 -1.680 1.00 34.09 195 SER A CA 1
ATOM 1596 C C . SER A 1 195 ? -5.435 -28.768 -0.373 1.00 34.09 195 SER A C 1
ATOM 1598 O O . SER A 1 195 ? -5.287 -27.930 0.551 1.00 34.09 195 SER A O 1
#

Secondary structure (DSSP, 8-state):
-EEEEETTEEEEEEEEEETTEEEEEEEEEEEE--S-SSEEEEEEEEETTTTTEEEEEEEEEEEEETTTEEEEEEEETTEEEEEEEEEHHHHEEEEEEEEPPPTTS----TT--PEEEEEEEETTT--EEETTEEPP-EEEEETTTEEEEEEESSSS-EEEEEEEE-S-TTT-EEEEEEETTEE--PPPP------

Radius of gyration: 21.44 Å; chains: 1; bounding box: 53×48×60 Å